Protein 7OVX (pdb70)

Foldseek 3Di:
DDDADDWAWDPLAAAQQWDADPRRFKIFGHPDGDDDPDHQNYQPPFRKIWTPDWDDAAKHKWKKFKFQDFFKKWWKFFSQQHRDDDDDQEVVSRHFIWGGHPSFIWGRYPPDTHTFPPPGAGMWMWMQHQPQAKIWIARVVVRHTGDMDRHPDPHIMTIMMGGGDGPIMMGIHD/DVVVVVVVVVVD

B-factor: mean 24.81, std 9.78, range [12.98, 67.01]

Solvent-accessible surface area: 9198 Å² total; per-residue (Å²): 217,82,142,29,33,117,2,59,2,25,63,64,3,2,2,28,58,2,83,33,37,188,74,55,69,17,3,95,10,5,145,179,66,91,153,52,106,146,48,106,77,14,1,67,46,2,0,0,0,2,0,65,49,20,14,86,72,22,159,35,50,0,6,0,26,8,4,79,128,31,4,0,0,0,1,0,0,70,62,65,4,116,29,84,32,109,4,74,28,16,27,121,27,0,1,21,0,3,9,4,11,80,62,65,18,31,0,8,29,42,136,136,82,54,93,18,136,18,49,113,1,78,74,0,39,0,16,1,31,28,106,92,10,4,0,11,0,61,3,41,164,92,73,72,102,13,49,35,16,170,29,134,36,176,71,105,0,22,0,0,1,0,0,1,15,68,46,2,53,1,84,2,85,51,138,98,110,116,83,104,106,14,36,130,42,2

Nearest PDB structures (foldseek):
  7ovx-assembly1_A  TM=1.006E+00  e=4.103E-35  Homo sapiens
  7y3c-assembly1_A  TM=1.002E+00  e=2.137E-31  Homo sapiens
  7y3a-assembly1_B  TM=9.967E-01  e=2.788E-31  Homo sapiens
  7y3a-assembly2_C  TM=9.985E-01  e=1.302E-30  Homo sapiens
  8a5m-assembly2_B  TM=1.002E+00  e=8.371E-30  Homo sapiens

Secondary structure (DSSP, 8-state):
--------B-GGGS-TTEEE-TTS-EEEE-SS-------TTS-SSS-EEEBS--BSSSEEEEEEEE-SSS-EEEEEEETT---SS----SGGGTEEEEEEETTEEEE--SSS-EEE-----SEEEEEEETTTTEEEEEETTTTEEEEEEE----S-EEEEEEE-STT-EEEEE-/-HHHHHHHHTT-

Organism: Homo sapiens (NCBI:txid9606)

Radius of gyration: 15.08 Å; Cα contacts (8 Å, |Δi|>4): 470; chains: 2; bounding box: 36×42×37 Å

Sequence (186 aa):
HHHMVELTLDPDTANPRLILSLDLKSVRLGQRAQDLPNHPRRFDTNTRVLASCGFSSGRHHWEVEVGSKDGWAFGVARESVRRKGLTPFTPEEGVWAMQLNNGQYWAVTSPERTQLNCGHLSRVRVALDLEVGAVSFYAVEDMRHLYTFRVNFQERVFPLFSVCSTGTYLRIWPDNIKRKLDTYLQ

Structure (mmCIF, N/CA/C/O backbone):
data_7OVX
#
_entry.id   7OVX
#
_cell.length_a   37.630
_cell.length_b   54.230
_cell.length_c   81.400
_cell.angle_alpha   90.000
_cell.angle_beta   90.000
_cell.angle_gamma   90.000
#
_symmetry.space_group_name_H-M   'P 21 21 21'
#
loop_
_entity.id
_entity.type
_entity.pdbx_description
1 polymer 'E3 ubiquitin-protein ligase TRIM7'
2 polymer 'Peptide G'
3 water water
#
loop_
_atom_site.group_PDB
_atom_site.id
_atom_site.type_symbol
_atom_site.label_atom_id
_atom_site.label_alt_id
_atom_site.label_comp_id
_atom_site.label_asym_id
_atom_site.label_entity_id
_atom_site.label_seq_id
_atom_site.pdbx_PDB_ins_code
_atom_site.Cartn_x
_atom_site.Cartn_y
_atom_site.Cartn_z
_atom_site.occupancy
_atom_site.B_iso_or_equiv
_atom_site.auth_seq_id
_atom_site.auth_comp_id
_atom_site.auth_asym_id
_atom_site.auth_atom_id
_atom_site.pdbx_PDB_model_num
ATOM 1 N N . HIS A 1 1 ? 27.635 25.649 13.278 1.00 57.39 -3 HIS A N 1
ATOM 2 C CA . HIS A 1 1 ? 26.826 26.877 13.015 1.00 52.40 -3 HIS A CA 1
ATOM 3 C C . HIS A 1 1 ? 27.151 27.925 14.089 1.00 47.35 -3 HIS A C 1
ATOM 4 O O . HIS A 1 1 ? 26.672 27.785 15.235 1.00 47.67 -3 HIS A O 1
ATOM 11 N N . HIS A 1 2 ? 27.957 28.926 13.730 1.00 44.71 -2 HIS A N 1
ATOM 12 C CA . HIS A 1 2 ? 28.394 30.026 14.631 1.00 37.19 -2 HIS A CA 1
ATOM 13 C C . HIS A 1 2 ? 27.257 31.037 14.761 1.00 36.64 -2 HIS A C 1
ATOM 14 O O . HIS A 1 2 ? 26.858 31.590 13.708 1.00 38.16 -2 HIS A O 1
ATOM 21 N N . HIS A 1 3 ? 26.736 31.260 15.976 1.00 32.17 -1 HIS A N 1
ATOM 22 C CA . HIS A 1 3 ? 25.521 32.095 16.177 1.00 32.40 -1 HIS A CA 1
ATOM 23 C C . HIS A 1 3 ? 25.922 33.565 16.119 1.00 29.69 -1 HIS A C 1
ATOM 24 O O . HIS A 1 3 ? 26.588 34.065 17.033 1.00 28.18 -1 HIS A O 1
ATOM 31 N N . MET A 1 4 ? 25.503 34.228 15.058 1.00 23.78 0 MET A N 1
ATOM 32 C CA . MET A 1 4 ? 25.786 35.663 14.868 1.00 23.66 0 MET A CA 1
ATOM 33 C C . MET A 1 4 ? 24.470 36.436 14.883 1.00 24.92 0 MET A C 1
ATOM 34 O O . MET A 1 4 ? 23.441 35.860 14.528 1.00 24.93 0 MET A O 1
ATOM 39 N N . VAL A 1 5 ? 24.502 37.687 15.328 1.00 21.64 1 VAL A N 1
ATOM 40 C CA . VAL A 1 5 ? 23.284 38.538 15.381 1.00 22.73 1 VAL A CA 1
ATOM 41 C C . VAL A 1 5 ? 22.942 38.953 13.952 1.00 22.50 1 VAL A C 1
ATOM 42 O O . VAL A 1 5 ? 23.860 39.184 13.141 1.00 22.56 1 VAL A O 1
ATOM 46 N N . GLU A 1 6 ? 21.639 39.011 13.669 1.00 26.29 2 GLU A N 1
ATOM 47 C CA . GLU A 1 6 ? 21.066 39.459 12.372 1.00 26.07 2 GLU A CA 1
ATOM 48 C C . GLU A 1 6 ? 20.940 40.985 12.376 1.00 24.12 2 GLU A C 1
ATOM 49 O O . GLU A 1 6 ? 20.044 41.534 13.046 1.00 26.18 2 GLU A O 1
ATOM 54 N N . LEU A 1 7 ? 21.856 41.669 11.692 1.00 21.69 3 LEU A N 1
ATOM 55 C CA . LEU A 1 7 ? 21.914 43.144 11.674 1.00 21.80 3 LEU A CA 1
ATOM 56 C C . LEU A 1 7 ? 21.472 43.661 10.317 1.00 21.70 3 LEU A C 1
ATOM 57 O O . LEU A 1 7 ? 21.814 43.023 9.282 1.00 22.76 3 LEU A O 1
ATOM 62 N N . THR A 1 8 ? 20.807 44.809 10.352 1.00 21.74 4 THR A N 1
ATOM 63 C CA . THR A 1 8 ? 20.432 45.583 9.148 1.00 23.89 4 THR A CA 1
ATOM 64 C C . THR A 1 8 ? 20.906 47.015 9.351 1.00 20.48 4 THR A C 1
ATOM 65 O O . THR A 1 8 ? 20.758 47.526 10.473 1.00 21.74 4 THR A O 1
ATOM 69 N N . LEU A 1 9 ? 21.437 47.613 8.308 1.00 20.48 5 LEU A N 1
ATOM 70 C CA . LEU A 1 9 ? 21.790 49.053 8.331 1.00 20.54 5 LEU A CA 1
ATOM 71 C C . LEU A 1 9 ? 20.501 49.862 8.526 1.00 21.88 5 LEU A C 1
ATOM 72 O O . LEU A 1 9 ? 19.447 49.465 7.984 1.00 21.39 5 LEU A O 1
ATOM 77 N N . ASP A 1 10 ? 20.588 50.951 9.280 1.00 19.23 6 ASP A N 1
ATOM 78 C CA . ASP A 1 10 ? 19.467 51.856 9.639 1.00 21.12 6 ASP A CA 1
ATOM 79 C C . ASP A 1 10 ? 19.470 53.009 8.641 1.00 21.66 6 ASP A C 1
ATOM 80 O O . ASP A 1 10 ? 20.307 53.906 8.699 1.00 20.16 6 ASP A O 1
ATOM 85 N N . PRO A 1 11 ? 18.564 53.013 7.640 1.00 19.94 7 PRO A N 1
ATOM 86 C CA . PRO A 1 11 ? 18.574 54.055 6.618 1.00 22.44 7 PRO A CA 1
ATOM 87 C C . PRO A 1 11 ? 18.398 55.487 7.150 1.00 22.03 7 PRO A C 1
ATOM 88 O O . PRO A 1 11 ? 18.956 56.401 6.509 1.00 25.07 7 PRO A O 1
ATOM 92 N N . ASP A 1 12 ? 17.726 55.623 8.290 1.00 22.63 8 ASP A N 1
ATOM 93 C CA . ASP A 1 12 ? 17.460 56.898 9.012 1.00 24.01 8 ASP A CA 1
ATOM 94 C C . ASP A 1 12 ? 18.788 57.472 9.518 1.00 21.30 8 ASP A C 1
ATOM 95 O O . ASP A 1 12 ? 18.852 58.672 9.656 1.00 21.57 8 ASP A O 1
ATOM 100 N N . THR A 1 13 ? 19.816 56.638 9.730 1.00 19.33 9 THR A N 1
ATOM 101 C CA . THR A 1 13 ? 21.136 57.133 10.216 1.00 18.74 9 THR A CA 1
ATOM 102 C C . THR A 1 13 ? 22.077 57.476 9.053 1.00 19.30 9 THR A C 1
ATOM 103 O O . THR A 1 13 ? 23.076 58.170 9.288 1.00 17.84 9 THR A O 1
ATOM 107 N N . ALA A 1 14 ? 21.873 56.920 7.861 1.00 18.71 10 ALA A N 1
ATOM 108 C CA . ALA A 1 14 ? 22.880 56.924 6.786 1.00 18.70 10 ALA A CA 1
ATOM 109 C C . ALA A 1 14 ? 23.117 58.332 6.253 1.00 19.15 10 ALA A C 1
ATOM 110 O O . ALA A 1 14 ? 22.156 59.008 5.851 1.00 18.13 10 ALA A O 1
ATOM 112 N N . ASN A 1 15 ? 24.383 58.752 6.194 1.00 17.78 11 ASN A N 1
ATOM 113 C CA . ASN A 1 15 ? 24.800 59.907 5.365 1.00 18.61 11 ASN A CA 1
ATOM 114 C C . ASN A 1 15 ? 24.154 59.803 3.977 1.00 19.23 11 ASN A C 1
ATOM 115 O O . ASN A 1 15 ? 24.144 58.763 3.329 1.00 18.55 11 ASN A O 1
ATOM 120 N N . PRO A 1 16 ? 23.592 60.913 3.447 1.00 21.30 12 PRO A N 1
ATOM 121 C CA . PRO A 1 16 ? 22.886 60.834 2.159 1.00 23.80 12 PRO A CA 1
ATOM 122 C C . PRO A 1 16 ? 23.781 60.541 0.947 1.00 22.89 12 PRO A C 1
ATOM 123 O O . PRO A 1 16 ? 23.253 60.289 -0.133 1.00 25.34 12 PRO A O 1
ATOM 126 N N . ARG A 1 17 ? 25.109 60.605 1.096 1.00 20.17 13 ARG A N 1
ATOM 127 C CA . ARG A 1 17 ? 26.028 60.254 -0.000 1.00 21.81 13 ARG A CA 1
ATOM 128 C C . ARG A 1 17 ? 26.199 58.728 -0.071 1.00 20.62 13 ARG A C 1
ATOM 129 O O . ARG A 1 17 ? 26.714 58.263 -1.081 1.00 21.37 13 ARG A O 1
ATOM 137 N N . LEU A 1 18 ? 25.875 58.022 1.008 1.00 19.17 14 LEU A N 1
ATOM 138 C CA . LEU A 1 18 ? 26.070 56.541 1.073 1.00 18.78 14 LEU A CA 1
ATOM 139 C C . LEU A 1 18 ? 25.002 55.857 0.224 1.00 19.87 14 LEU A C 1
ATOM 140 O O . LEU A 1 18 ? 23.849 56.338 0.182 1.00 22.26 14 LEU A O 1
ATOM 145 N N . ILE A 1 19 ? 25.406 54.795 -0.465 1.00 19.29 15 ILE A N 1
ATOM 146 C CA . ILE A 1 19 ? 24.466 53.890 -1.180 1.00 21.32 15 ILE A CA 1
ATOM 147 C C . ILE A 1 19 ? 24.420 52.608 -0.370 1.00 22.03 15 ILE A C 1
ATOM 148 O O . ILE A 1 19 ? 25.484 51.919 -0.275 1.00 23.34 15 ILE A O 1
ATOM 153 N N . LEU A 1 20 ? 23.244 52.320 0.158 1.00 21.27 16 LEU A N 1
ATOM 154 C CA . LEU A 1 20 ? 22.955 51.077 0.900 1.00 21.11 16 LEU A CA 1
ATOM 155 C C . LEU A 1 20 ? 22.398 50.066 -0.089 1.00 21.82 16 LEU A C 1
ATOM 156 O O . LEU A 1 20 ? 21.588 50.485 -0.955 1.00 21.70 16 LEU A O 1
ATOM 161 N N . SER A 1 21 ? 22.845 48.824 0.011 1.00 20.38 17 SER A N 1
ATOM 162 C CA . SER A 1 21 ? 22.324 47.709 -0.817 1.00 21.06 17 SER A CA 1
ATOM 163 C C . SER A 1 21 ? 20.844 47.534 -0.487 1.00 20.14 17 SER A C 1
ATOM 164 O O . SER A 1 21 ? 20.359 48.008 0.581 1.00 18.88 17 SER A O 1
ATOM 167 N N . LEU A 1 22 ? 20.101 46.877 -1.381 1.00 19.89 18 LEU A N 1
ATOM 168 C CA . LEU A 1 22 ? 18.625 46.783 -1.236 1.00 22.59 18 LEU A CA 1
ATOM 169 C C . LEU A 1 22 ? 18.250 45.859 -0.076 1.00 21.23 18 LEU A C 1
ATOM 170 O O . LEU A 1 22 ? 17.163 46.042 0.492 1.00 24.99 18 LEU A O 1
ATOM 175 N N . ASP A 1 23 ? 19.170 44.980 0.339 1.00 20.75 19 ASP A N 1
ATOM 176 C CA . ASP A 1 23 ? 19.015 44.109 1.530 1.00 21.46 19 ASP A CA 1
ATOM 177 C C . ASP A 1 23 ? 19.454 44.826 2.808 1.00 20.33 19 ASP A C 1
ATOM 178 O O . ASP A 1 23 ? 19.378 44.177 3.883 1.00 19.35 19 ASP A O 1
ATOM 183 N N . LEU A 1 24 ? 19.929 46.077 2.701 1.00 19.31 20 LEU A N 1
ATOM 184 C CA . LEU A 1 24 ? 20.417 46.887 3.858 1.00 18.78 20 LEU A CA 1
ATOM 185 C C . LEU A 1 24 ? 21.538 46.154 4.609 1.00 18.53 20 LEU A C 1
ATOM 186 O O . LEU A 1 24 ? 21.614 46.301 5.848 1.00 20.55 20 LEU A O 1
ATOM 191 N N . LYS A 1 25 ? 22.396 45.413 3.903 1.00 17.80 21 LYS A N 1
ATOM 192 C CA . LYS A 1 25 ? 23.541 44.714 4.540 1.00 19.67 21 LYS A CA 1
ATOM 193 C C . LYS A 1 25 ? 24.872 45.316 4.087 1.00 19.07 21 LYS A C 1
ATOM 194 O O . LYS A 1 25 ? 25.884 45.084 4.771 1.00 20.20 21 LYS A O 1
ATOM 200 N N . SER A 1 26 ? 24.877 46.074 3.002 1.00 19.15 22 SER A N 1
ATOM 201 C CA . SER A 1 26 ? 26.121 46.592 2.396 1.00 18.84 22 SER A CA 1
ATOM 202 C C . SER A 1 26 ? 26.068 48.112 2.238 1.00 18.28 22 SER A C 1
ATOM 203 O O . SER A 1 26 ? 24.968 48.675 2.045 1.00 18.20 22 SER A O 1
ATOM 206 N N . VAL A 1 27 ? 27.233 48.743 2.284 1.00 17.60 23 VAL A N 1
ATOM 207 C CA . VAL A 1 27 ? 27.338 50.220 2.155 1.00 17.83 23 VAL A CA 1
ATOM 208 C C . VAL A 1 27 ? 28.561 50.583 1.323 1.00 17.42 23 VAL A C 1
ATOM 209 O O . VAL A 1 27 ? 29.640 49.938 1.465 1.00 16.12 23 VAL A O 1
ATOM 213 N N . ARG A 1 28 ? 28.377 51.556 0.439 1.00 17.71 24 ARG A N 1
ATOM 214 C CA . ARG A 1 28 ? 29.478 52.169 -0.353 1.00 16.95 24 ARG A CA 1
ATOM 215 C C . ARG A 1 28 ? 29.188 53.653 -0.459 1.00 18.86 24 ARG A C 1
ATOM 216 O O . ARG A 1 28 ? 28.100 54.086 -0.047 1.00 19.07 24 ARG A O 1
ATOM 224 N N . LEU A 1 29 ? 30.172 54.415 -0.900 1.00 18.98 25 LEU A N 1
ATOM 225 C CA . LEU A 1 29 ? 29.994 55.866 -1.100 1.00 19.91 25 LEU A CA 1
ATOM 226 C C . LEU A 1 29 ? 29.605 56.096 -2.558 1.00 19.44 25 LEU A C 1
ATOM 227 O O . LEU A 1 29 ? 30.305 55.643 -3.464 1.00 22.23 25 LEU A O 1
ATOM 232 N N . GLY A 1 30 ? 28.513 56.812 -2.769 1.00 22.47 26 GLY A N 1
ATOM 233 C CA . GLY A 1 30 ? 28.065 57.262 -4.098 1.00 23.41 26 GLY A CA 1
ATOM 234 C C . GLY A 1 30 ? 28.845 58.456 -4.612 1.00 27.76 26 GLY A C 1
ATOM 235 O O . GLY A 1 30 ? 29.626 59.052 -3.859 1.00 28.41 26 GLY A O 1
ATOM 236 N N . GLN A 1 31 ? 28.574 58.839 -5.862 1.00 27.23 27 GLN A N 1
ATOM 237 C CA . GLN A 1 31 ? 29.196 60.000 -6.546 1.00 31.75 27 GLN A CA 1
ATOM 238 C C . GLN A 1 31 ? 28.502 61.293 -6.096 1.00 30.59 27 GLN A C 1
ATOM 239 O O . GLN A 1 31 ? 29.127 62.372 -6.262 1.00 36.07 27 GLN A O 1
ATOM 245 N N . ARG A 1 32 ? 27.270 61.209 -5.576 1.00 26.35 28 ARG A N 1
ATOM 246 C CA . ARG A 1 32 ? 26.419 62.375 -5.237 1.00 28.28 28 ARG A CA 1
ATOM 247 C C . ARG A 1 32 ? 25.437 62.036 -4.117 1.00 28.12 28 ARG A C 1
ATOM 248 O O . ARG A 1 32 ? 25.141 60.850 -3.898 1.00 29.19 28 ARG A O 1
ATOM 256 N N . ALA A 1 33 ? 24.935 63.063 -3.437 1.00 27.97 29 ALA A N 1
ATOM 257 C CA .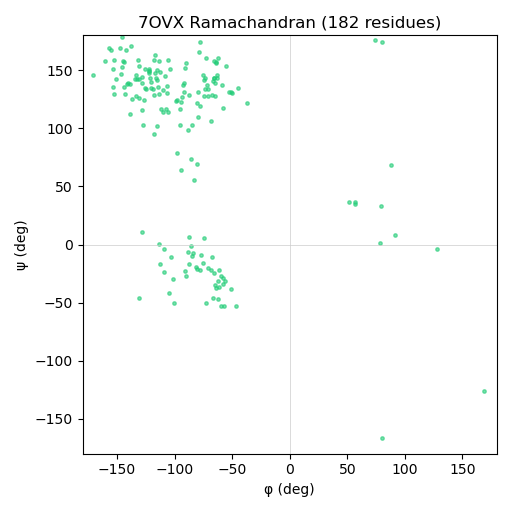 ALA A 1 33 ? 23.986 62.950 -2.314 1.00 28.67 29 ALA A CA 1
ATOM 258 C C . ALA A 1 33 ? 22.585 62.618 -2.833 1.00 32.50 29 ALA A C 1
ATOM 259 O O . ALA A 1 33 ? 22.213 63.078 -3.931 1.00 35.49 29 ALA A O 1
ATOM 261 N N . GLN A 1 34 ? 21.852 61.831 -2.054 1.00 31.58 30 GLN A N 1
ATOM 262 C CA . GLN A 1 34 ? 20.408 61.544 -2.231 1.00 36.93 30 GLN A CA 1
ATOM 263 C C . GLN A 1 34 ? 19.631 62.591 -1.436 1.00 35.25 30 GLN A C 1
ATOM 264 O O . GLN A 1 34 ? 20.222 63.175 -0.490 1.00 31.18 30 GLN A O 1
ATOM 270 N N . ASP A 1 35 ? 18.377 62.829 -1.821 1.00 37.76 31 ASP A N 1
ATOM 271 C CA . ASP A 1 35 ? 17.400 63.628 -1.041 1.00 39.31 31 ASP A CA 1
ATOM 272 C C . ASP A 1 35 ? 16.680 62.679 -0.076 1.00 39.31 31 ASP A C 1
ATOM 273 O O . ASP A 1 35 ? 15.770 61.942 -0.496 1.00 42.41 31 ASP A O 1
ATOM 278 N N . LEU A 1 36 ? 17.128 62.653 1.178 1.00 36.94 32 LEU A N 1
ATOM 279 C CA . LEU A 1 36 ? 16.586 61.783 2.244 1.00 36.49 32 LEU A CA 1
ATOM 280 C C . LEU A 1 36 ? 15.908 62.671 3.277 1.00 33.81 32 LEU A C 1
ATOM 281 O O . LEU A 1 36 ? 16.338 63.803 3.476 1.00 40.41 32 LEU A O 1
ATOM 286 N N . PRO A 1 37 ? 14.848 62.194 3.957 1.00 40.33 33 PRO A N 1
ATOM 287 C CA . PRO A 1 37 ? 14.205 62.979 5.012 1.00 41.29 33 PRO A CA 1
ATOM 288 C C . PRO A 1 37 ? 15.210 63.339 6.119 1.00 45.83 33 PRO A C 1
ATOM 289 O O . PRO A 1 37 ? 15.755 62.424 6.727 1.00 39.31 33 PRO A O 1
ATOM 293 N N . ASN A 1 38 ? 15.460 64.645 6.317 1.00 40.99 34 ASN A N 1
ATOM 294 C CA . ASN A 1 38 ? 16.100 65.182 7.549 1.00 39.14 34 ASN A CA 1
ATOM 295 C C . ASN A 1 38 ? 15.578 64.377 8.748 1.00 36.26 34 ASN A C 1
ATOM 296 O O . ASN A 1 38 ? 14.365 64.265 8.902 1.00 40.15 34 ASN A O 1
ATOM 301 N N . HIS A 1 39 ? 16.469 63.734 9.510 1.00 30.28 35 HIS A N 1
ATOM 302 C CA . HIS A 1 39 ? 16.151 62.884 10.691 1.00 28.87 35 HIS A CA 1
ATOM 303 C C . HIS A 1 39 ? 17.191 63.194 11.764 1.00 25.97 35 HIS A C 1
ATOM 304 O O . HIS A 1 39 ? 18.358 63.315 11.416 1.00 24.41 35 HIS A O 1
ATOM 311 N N . PRO A 1 40 ? 16.836 63.329 13.064 1.00 28.13 36 PRO A N 1
ATOM 312 C CA . PRO A 1 40 ? 17.831 63.677 14.085 1.00 28.01 36 PRO A CA 1
ATOM 313 C C . PRO A 1 40 ? 18.991 62.667 14.147 1.00 24.60 36 PRO A C 1
ATOM 314 O O . PRO A 1 40 ? 20.069 63.049 14.590 1.00 25.59 36 PRO A O 1
ATOM 318 N N . ARG A 1 41 ? 18.731 61.405 13.791 1.00 23.83 37 ARG A N 1
ATOM 319 C CA . ARG A 1 41 ? 19.700 60.283 13.948 1.00 21.40 37 ARG A CA 1
ATOM 320 C C . ARG A 1 41 ? 20.632 60.242 12.736 1.00 21.27 37 ARG A C 1
ATOM 321 O O . ARG A 1 41 ? 21.635 59.504 12.799 1.00 19.08 37 ARG A O 1
ATOM 326 N N . ARG A 1 42 ? 20.351 61.004 11.674 1.00 19.44 38 ARG A N 1
ATOM 327 C CA . ARG A 1 42 ? 21.143 60.972 10.422 1.00 19.54 38 ARG A CA 1
ATOM 328 C C . ARG A 1 42 ? 22.489 61.678 10.575 1.00 18.15 38 ARG A C 1
ATOM 329 O O . ARG A 1 42 ? 22.528 62.830 11.018 1.00 19.67 38 ARG A O 1
ATOM 337 N N . PHE A 1 43 ? 23.579 60.995 10.209 1.00 18.16 39 PHE A N 1
ATOM 338 C CA . PHE A 1 43 ? 24.924 61.610 10.072 1.00 18.62 39 PHE A CA 1
ATOM 339 C C . PHE A 1 43 ? 24.873 62.542 8.875 1.00 18.36 39 PHE A C 1
ATOM 340 O O . PHE A 1 43 ? 24.818 62.057 7.721 1.00 17.95 39 PHE A O 1
ATOM 348 N N . ASP A 1 44 ? 24.855 63.855 9.104 1.00 20.27 40 ASP A N 1
ATOM 349 C CA . ASP A 1 44 ? 24.610 64.785 7.976 1.00 21.25 40 ASP A CA 1
ATOM 350 C C . ASP A 1 44 ? 25.912 65.159 7.248 1.00 22.37 40 ASP A C 1
ATOM 351 O O . ASP A 1 44 ? 25.805 65.662 6.126 1.00 21.94 40 ASP A O 1
ATOM 356 N N . THR A 1 45 ? 27.108 64.942 7.819 1.00 19.21 41 THR A N 1
ATOM 357 C CA . THR A 1 45 ? 28.359 65.267 7.082 1.00 20.11 41 THR A CA 1
ATOM 358 C C . THR A 1 45 ? 29.353 64.106 7.126 1.00 17.08 41 THR A C 1
ATOM 359 O O . THR A 1 45 ? 29.866 63.796 6.058 1.00 19.09 41 THR A O 1
ATOM 363 N N . ASN A 1 46 ? 29.603 63.483 8.270 1.00 16.39 42 ASN A N 1
ATOM 364 C CA . ASN A 1 46 ? 30.464 62.266 8.293 1.00 17.00 42 ASN A CA 1
ATOM 365 C C . ASN A 1 46 ? 29.774 61.117 7.536 1.00 15.67 42 ASN A C 1
ATOM 366 O O . ASN A 1 46 ? 28.598 60.961 7.672 1.00 18.63 42 ASN A O 1
ATOM 371 N N . THR A 1 47 ? 30.567 60.308 6.827 1.00 16.31 43 THR A N 1
ATOM 372 C CA . THR A 1 47 ? 30.104 59.248 5.881 1.00 16.35 43 THR A CA 1
ATOM 373 C C . THR A 1 47 ? 29.755 57.964 6.644 1.00 15.97 43 THR A C 1
ATOM 374 O O . THR A 1 47 ? 30.324 56.931 6.312 1.00 16.83 43 THR A O 1
ATOM 378 N N . ARG A 1 48 ? 28.859 58.048 7.620 1.00 16.84 44 ARG A N 1
ATOM 379 C CA . ARG A 1 48 ? 28.609 56.942 8.571 1.00 17.63 44 ARG A CA 1
ATOM 380 C C . ARG A 1 48 ? 27.167 56.442 8.457 1.00 18.50 44 ARG A C 1
ATOM 381 O O . ARG A 1 48 ? 26.239 57.186 8.034 1.00 16.68 44 ARG A O 1
ATOM 389 N N . VAL A 1 49 ? 26.998 55.212 8.926 1.00 19.52 45 VAL A N 1
ATOM 390 C CA . VAL A 1 49 ? 25.682 54.541 9.079 1.00 17.21 45 VAL A CA 1
ATOM 391 C C . VAL A 1 49 ? 25.823 53.563 10.239 1.00 17.81 45 VAL A C 1
ATOM 392 O O . VAL A 1 49 ? 26.916 52.933 10.352 1.00 16.80 45 VAL A O 1
ATOM 396 N N . LEU A 1 50 ? 24.766 53.431 11.038 1.00 15.74 46 LEU A N 1
ATOM 397 C CA . LEU A 1 50 ? 24.704 52.446 12.149 1.00 17.18 46 LEU A CA 1
ATOM 398 C C . LEU A 1 50 ? 23.779 51.295 11.721 1.00 17.16 46 LEU A C 1
ATOM 399 O O . LEU A 1 50 ? 22.904 51.498 10.890 1.00 17.77 46 LEU A O 1
ATOM 404 N N . ALA A 1 51 ? 23.920 50.147 12.363 1.00 17.47 47 ALA A N 1
ATOM 405 C CA . ALA A 1 51 ? 22.865 49.115 12.353 1.00 18.74 47 ALA A CA 1
ATOM 406 C C . ALA A 1 51 ? 21.622 49.649 13.081 1.00 21.05 47 ALA A C 1
ATOM 407 O O . ALA A 1 51 ? 21.710 50.579 13.896 1.00 19.32 47 ALA A O 1
ATOM 409 N N . SER A 1 52 ? 20.448 49.078 12.797 1.00 21.40 48 SER A N 1
ATOM 410 C CA . SER A 1 52 ? 19.198 49.509 13.462 1.00 23.60 48 SER A CA 1
ATOM 411 C C . SER A 1 52 ? 19.132 48.977 14.894 1.00 25.13 48 SER A C 1
ATOM 412 O O . SER A 1 52 ? 18.313 49.503 15.687 1.00 26.78 48 SER A O 1
ATOM 415 N N . CYS A 1 53 ? 19.966 47.983 15.228 1.00 23.94 49 CYS A N 1
ATOM 416 C CA . CYS A 1 53 ? 19.991 47.292 16.533 1.00 26.39 49 CYS A CA 1
ATOM 417 C C . CYS A 1 53 ? 21.229 47.742 17.309 1.00 24.31 49 CYS A C 1
ATOM 418 O O . CYS A 1 53 ? 22.336 47.690 16.729 1.00 24.91 49 CYS A O 1
ATOM 421 N N . GLY A 1 54 ? 21.027 48.133 18.563 1.00 22.41 50 GLY A N 1
ATOM 422 C CA . GLY A 1 54 ? 22.097 48.400 19.528 1.00 23.07 50 GLY A CA 1
ATOM 423 C C . GLY A 1 54 ? 22.039 47.455 20.713 1.00 22.80 50 GLY A C 1
ATOM 424 O O . GLY A 1 54 ? 20.994 46.789 20.912 1.00 26.55 50 GLY A O 1
ATOM 425 N N . PHE A 1 55 ? 23.126 47.376 21.462 1.00 20.57 51 PHE A N 1
ATOM 426 C CA . PHE A 1 55 ? 23.335 46.377 22.544 1.00 23.09 51 PHE A CA 1
ATOM 427 C C . PHE A 1 55 ? 23.669 47.067 23.861 1.00 23.83 51 PHE A C 1
ATOM 428 O O . PHE A 1 55 ? 24.552 47.967 23.872 1.00 24.61 51 PHE A O 1
ATOM 436 N N . SER A 1 56 ? 22.998 46.610 24.926 1.00 25.42 52 SER A N 1
ATOM 437 C CA . SER A 1 56 ? 23.138 47.126 26.317 1.00 28.65 52 SER A CA 1
ATOM 438 C C . SER A 1 56 ? 23.853 46.110 27.211 1.00 26.88 52 SER A C 1
ATOM 439 O O . SER A 1 56 ? 24.423 46.518 28.235 1.00 28.24 52 SER A O 1
ATOM 442 N N . SER A 1 57 ? 23.826 44.823 26.860 1.00 23.99 53 SER A N 1
ATOM 443 C CA . SER A 1 57 ? 24.396 43.741 27.675 1.00 23.55 53 SER A CA 1
ATOM 444 C C . SER A 1 57 ? 24.750 42.559 26.767 1.00 20.85 53 SER A C 1
ATOM 445 O O . SER A 1 57 ? 24.326 42.558 25.592 1.00 23.55 53 SER A O 1
ATOM 448 N N . GLY A 1 58 ? 25.507 41.630 27.316 1.00 21.30 54 GLY A N 1
ATOM 449 C CA . GLY A 1 58 ? 25.802 40.306 26.746 1.00 22.44 54 GLY A CA 1
ATOM 450 C C . GLY A 1 58 ? 26.895 40.339 25.686 1.00 21.04 54 GLY A C 1
ATOM 451 O O . GLY A 1 58 ? 27.566 41.392 25.496 1.00 21.68 54 GLY A O 1
ATOM 452 N N . ARG A 1 59 ? 27.000 39.241 24.954 1.00 20.23 55 ARG A N 1
ATOM 453 C CA . ARG A 1 59 ? 28.080 38.992 23.963 1.00 21.43 55 ARG A CA 1
ATOM 454 C C . ARG A 1 59 ? 27.424 38.827 22.598 1.00 19.68 55 ARG A C 1
ATOM 455 O O . ARG A 1 59 ? 26.377 38.167 22.517 1.00 21.03 55 ARG A O 1
ATOM 463 N N . HIS A 1 60 ? 27.962 39.479 21.562 1.00 18.49 56 HIS A N 1
ATOM 464 C CA . HIS A 1 60 ? 27.336 39.571 20.215 1.00 18.76 56 HIS A CA 1
ATOM 465 C C . HIS A 1 60 ? 28.446 39.498 19.178 1.00 19.81 56 HIS A C 1
ATOM 466 O O . HIS A 1 60 ? 29.420 40.230 19.316 1.00 20.57 56 HIS A O 1
ATOM 473 N N . HIS A 1 61 ? 28.279 38.623 18.202 1.00 16.47 57 HIS A N 1
ATOM 474 C CA . HIS A 1 61 ? 29.224 38.484 17.073 1.00 17.24 57 HIS A CA 1
ATOM 475 C C . HIS A 1 61 ? 28.537 38.860 15.782 1.00 16.94 57 HIS A C 1
ATOM 476 O O . HIS A 1 61 ? 27.361 38.488 15.565 1.00 16.19 57 HIS A O 1
ATOM 483 N N . TRP A 1 62 ? 29.273 39.532 14.908 1.00 14.66 58 TRP A N 1
ATOM 484 C CA . TRP A 1 62 ? 28.846 39.663 13.503 1.00 14.69 58 TRP A CA 1
ATOM 485 C C . TRP A 1 62 ? 30.091 39.710 12.645 1.00 14.74 58 TRP A C 1
ATOM 486 O O . TRP A 1 62 ? 31.204 39.743 13.195 1.00 15.74 58 TRP A O 1
ATOM 497 N N . GLU A 1 63 ? 29.912 39.606 11.345 1.00 13.97 59 GLU A N 1
ATOM 498 C CA . GLU A 1 63 ? 31.053 39.606 10.416 1.00 15.95 59 GLU A CA 1
ATOM 499 C C . GLU A 1 63 ? 30.888 40.746 9.427 1.00 15.22 59 GLU A C 1
ATOM 500 O O . GLU A 1 63 ? 29.746 41.152 9.134 1.00 16.38 59 GLU A O 1
ATOM 506 N N . VAL A 1 64 ? 32.021 41.277 8.979 1.00 14.50 60 VAL A N 1
ATOM 507 C CA . VAL A 1 64 ? 32.045 42.370 7.989 1.00 14.45 60 VAL A CA 1
ATOM 508 C C . VAL A 1 64 ? 32.974 41.973 6.857 1.00 15.22 60 VAL A C 1
ATOM 509 O O . VAL A 1 64 ? 34.155 41.797 7.135 1.00 14.45 60 VAL A O 1
ATOM 513 N N . GLU A 1 65 ? 32.431 41.820 5.665 1.00 16.12 61 GLU A N 1
ATOM 514 C CA . GLU A 1 65 ? 33.200 41.607 4.425 1.00 17.37 61 GLU A CA 1
ATOM 515 C C . GLU A 1 65 ? 33.713 42.973 3.994 1.00 1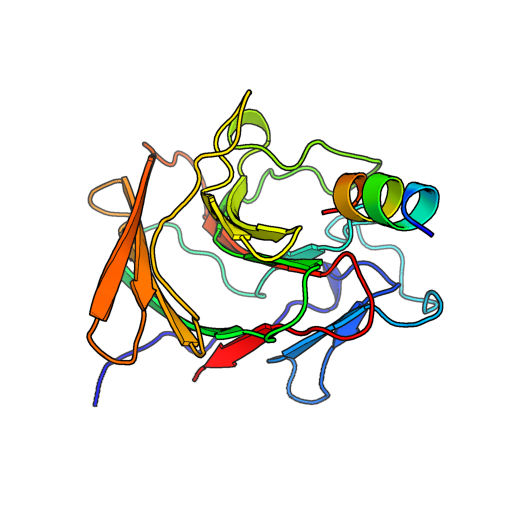7.02 61 GLU A C 1
ATOM 516 O O . GLU A 1 65 ? 32.919 43.940 4.014 1.00 16.28 61 GLU A O 1
ATOM 522 N N . VAL A 1 66 ? 34.992 43.065 3.677 1.00 18.04 62 VAL A N 1
ATOM 523 C CA . VAL A 1 66 ? 35.639 44.383 3.476 1.00 18.03 62 VAL A CA 1
ATOM 524 C C . VAL A 1 66 ? 36.206 44.479 2.073 1.00 18.66 62 VAL A C 1
ATOM 525 O O . VAL A 1 66 ? 36.774 43.506 1.597 1.00 20.28 62 VAL A O 1
ATOM 529 N N . GLY A 1 67 ? 36.065 45.647 1.457 1.00 19.33 63 GLY A N 1
ATOM 530 C CA . GLY A 1 67 ? 36.736 45.934 0.183 1.00 21.09 63 GLY A CA 1
ATOM 531 C C . GLY A 1 67 ? 38.251 45.938 0.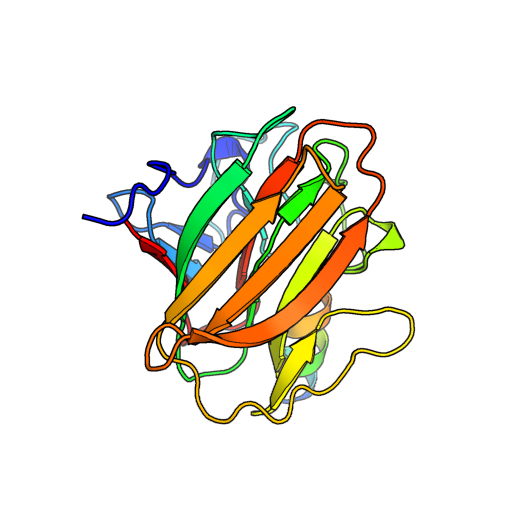296 1.00 20.46 63 GLY A C 1
ATOM 532 O O . GLY A 1 67 ? 38.811 46.191 1.400 1.00 19.85 63 GLY A O 1
ATOM 533 N N . SER A 1 68 ? 38.932 45.692 -0.823 1.00 20.42 64 SER A N 1
ATOM 534 C CA . SER A 1 68 ? 40.417 45.721 -0.865 1.00 21.86 64 SER A CA 1
ATOM 535 C C . SER A 1 68 ? 40.949 47.155 -0.914 1.00 21.64 64 SER A C 1
ATOM 536 O O . SER A 1 68 ? 42.153 47.347 -0.582 1.00 22.56 64 SER A O 1
ATOM 539 N N . LYS A 1 69 ? 40.129 48.103 -1.357 1.00 20.73 65 LYS A N 1
ATOM 540 C CA . LYS A 1 69 ? 40.531 49.528 -1.562 1.00 23.23 65 LYS A CA 1
ATOM 541 C C . LYS A 1 69 ? 40.286 50.388 -0.316 1.00 19.99 65 LYS A C 1
ATOM 542 O O . LYS A 1 69 ? 39.375 50.113 0.482 1.00 17.68 65 LYS A O 1
ATOM 548 N N . ASP A 1 70 ? 41.096 51.438 -0.174 1.00 21.05 66 ASP A N 1
ATOM 549 C CA . ASP A 1 70 ? 41.040 52.387 0.963 1.00 21.17 66 ASP A CA 1
ATOM 550 C C . ASP A 1 70 ? 39.630 52.986 1.102 1.00 20.94 66 ASP A C 1
ATOM 551 O O . ASP A 1 70 ? 38.939 53.217 0.083 1.00 20.29 66 ASP A O 1
ATOM 556 N N . GLY A 1 71 ? 39.275 53.392 2.316 1.00 19.11 67 GLY A N 1
ATOM 557 C CA . GLY A 1 71 ? 38.172 54.327 2.553 1.00 17.56 67 GLY A CA 1
ATOM 558 C C . GLY A 1 71 ? 37.163 53.845 3.565 1.00 17.92 67 GLY A C 1
ATOM 559 O O . GLY A 1 71 ? 36.248 54.589 3.866 1.00 17.59 67 GLY A O 1
ATOM 560 N N . TRP A 1 72 ? 37.295 52.633 4.078 1.00 16.81 68 TRP A N 1
ATOM 561 C CA . TRP A 1 72 ? 36.307 52.084 5.029 1.00 16.03 68 TRP A CA 1
ATOM 562 C C . TRP A 1 72 ? 36.851 52.110 6.455 1.00 15.43 68 TRP A C 1
ATOM 563 O O . TRP A 1 72 ? 38.063 52.060 6.680 1.00 14.54 68 TRP A O 1
ATOM 574 N N . ALA A 1 73 ? 35.931 52.220 7.387 1.00 15.42 69 ALA A N 1
ATOM 575 C CA . ALA A 1 73 ? 36.211 51.951 8.807 1.00 14.32 69 ALA A CA 1
ATOM 576 C C . ALA A 1 73 ? 34.944 51.346 9.391 1.00 14.46 69 ALA A C 1
ATOM 577 O O . ALA A 1 73 ? 33.838 51.684 8.929 1.00 15.33 69 ALA A O 1
ATOM 579 N N . PHE A 1 74 ? 35.089 50.534 10.424 1.00 14.79 70 PHE A N 1
ATOM 580 C CA . PHE A 1 74 ? 33.885 49.928 11.042 1.00 14.40 70 PHE A CA 1
ATOM 581 C C . PHE A 1 74 ? 34.242 49.469 12.447 1.00 13.70 70 PHE A C 1
ATOM 582 O O . PHE A 1 74 ? 35.397 49.229 12.778 1.00 15.04 70 PHE A O 1
ATOM 590 N N . GLY A 1 75 ? 33.212 49.336 13.247 1.00 14.53 71 GLY A N 1
ATOM 591 C CA . GLY A 1 75 ? 33.335 48.841 14.621 1.00 14.69 71 GLY A CA 1
ATOM 592 C C . GLY A 1 75 ? 32.055 49.069 15.355 1.00 14.58 71 GLY A C 1
ATOM 593 O O . GLY A 1 75 ? 30.996 48.613 14.871 1.00 14.03 71 GLY A O 1
ATOM 594 N N . VAL A 1 76 ? 32.145 49.731 16.490 1.00 14.86 72 VAL A N 1
ATOM 595 C CA . VAL A 1 76 ? 30.942 50.106 17.256 1.00 15.13 72 VAL A CA 1
ATOM 596 C C . VAL A 1 76 ? 31.020 51.575 17.655 1.00 15.31 72 VAL A C 1
ATOM 597 O O . VAL A 1 76 ? 32.133 52.184 17.691 1.00 14.70 72 VAL A O 1
ATOM 601 N N . ALA A 1 77 ? 29.857 52.136 17.938 1.00 16.11 73 ALA A N 1
ATOM 602 C CA . ALA A 1 77 ? 29.710 53.526 18.396 1.00 15.43 73 ALA A CA 1
ATOM 603 C C . ALA A 1 77 ? 28.767 53.522 19.600 1.00 17.90 73 ALA A C 1
ATOM 604 O O . ALA A 1 77 ? 27.792 52.748 19.603 1.00 18.55 73 ALA A O 1
ATOM 606 N N . ARG A 1 78 ? 29.050 54.369 20.581 1.00 16.60 74 ARG A N 1
ATOM 607 C CA . ARG A 1 78 ? 28.056 54.672 21.641 1.00 17.16 74 ARG A CA 1
ATOM 608 C C . ARG A 1 78 ? 26.858 55.406 21.041 1.00 17.15 74 ARG A C 1
ATOM 609 O O . ARG A 1 78 ? 26.998 56.210 20.129 1.00 17.32 74 ARG A O 1
ATOM 617 N N . GLU A 1 79 ? 25.661 55.116 21.552 1.00 18.52 75 GLU A N 1
ATOM 618 C CA . GLU A 1 79 ? 24.417 55.712 21.016 1.00 19.93 75 GLU A CA 1
ATOM 619 C C . GLU A 1 79 ? 24.539 57.252 20.919 1.00 18.81 75 GLU A C 1
ATOM 620 O O . GLU A 1 79 ? 24.061 57.838 19.918 1.00 18.73 75 GLU A O 1
ATOM 626 N N . SER A 1 80 ? 25.189 57.888 21.903 1.00 17.56 76 SER A N 1
ATOM 627 C CA . SER A 1 80 ? 25.345 59.371 21.966 1.00 17.83 76 SER A CA 1
ATOM 628 C C . SER A 1 80 ? 26.377 59.900 20.961 1.00 18.24 76 SER A C 1
ATOM 629 O O . SER A 1 80 ? 26.612 61.128 20.956 1.00 16.68 76 SER A O 1
ATOM 632 N N . VAL A 1 81 ? 26.931 59.053 20.082 1.00 16.43 77 VAL A N 1
ATOM 633 C CA . VAL A 1 81 ? 27.816 59.519 18.989 1.00 17.49 77 VAL A CA 1
ATOM 634 C C . VAL A 1 81 ? 27.116 60.673 18.258 1.00 17.69 77 VAL A C 1
ATOM 635 O O . VAL A 1 81 ? 25.897 60.546 17.946 1.00 17.26 77 VAL A O 1
A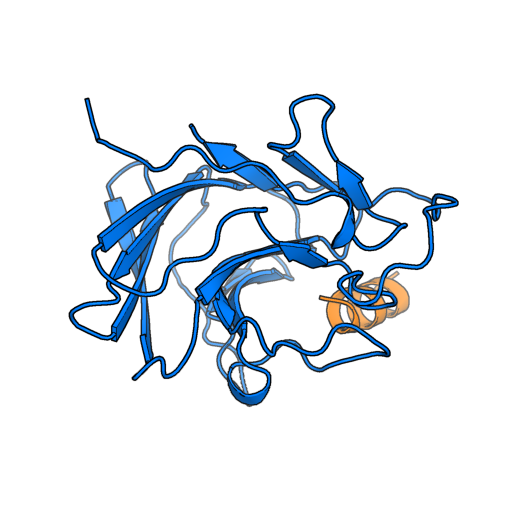TOM 639 N N . ARG A 1 82 ? 27.831 61.767 18.065 1.00 16.86 78 ARG A N 1
ATOM 640 C CA . ARG A 1 82 ? 27.218 62.993 17.488 1.00 17.33 78 ARG A CA 1
ATOM 641 C C . ARG A 1 82 ? 26.922 62.782 16.015 1.00 17.98 78 ARG A C 1
ATOM 642 O O . ARG A 1 82 ? 27.763 62.295 15.287 1.00 19.48 78 ARG A O 1
ATOM 650 N N . ARG A 1 83 ? 25.751 63.239 15.595 1.00 18.73 79 ARG A N 1
ATOM 651 C CA . ARG A 1 83 ? 25.253 62.988 14.217 1.00 19.10 79 ARG A CA 1
ATOM 652 C C . ARG A 1 83 ? 25.450 64.215 13.330 1.00 18.87 79 ARG A C 1
ATOM 653 O O . ARG A 1 83 ? 25.574 64.045 12.089 1.00 19.07 79 ARG A O 1
ATOM 661 N N . LYS A 1 84 ? 25.427 65.426 13.902 1.00 21.09 80 LYS A N 1
ATOM 662 C CA . LYS A 1 84 ? 25.295 66.675 13.104 1.00 20.88 80 LYS A CA 1
ATOM 663 C C . LYS A 1 84 ? 26.620 67.431 13.042 1.00 21.28 80 LYS A C 1
ATOM 664 O O . LYS A 1 84 ? 27.319 67.571 14.060 1.00 22.28 80 LYS A O 1
ATOM 670 N N . GLY A 1 85 ? 26.948 67.917 11.864 1.00 20.69 81 GLY A N 1
ATOM 671 C CA . GLY A 1 85 ? 28.192 68.657 11.621 1.00 21.91 81 GLY A CA 1
ATOM 672 C C . GLY A 1 85 ? 29.365 67.710 11.457 1.00 22.62 81 GLY A C 1
ATOM 673 O O . GLY A 1 85 ? 29.208 66.473 11.673 1.00 20.71 81 GLY A O 1
ATOM 674 N N . LEU A 1 86 ? 30.524 68.262 11.118 1.00 22.32 82 LEU A N 1
ATOM 675 C CA . LEU A 1 86 ? 31.769 67.450 11.033 1.00 21.92 82 LEU A CA 1
ATOM 676 C C . LEU A 1 86 ? 32.178 67.060 12.449 1.00 22.81 82 LEU A C 1
ATOM 677 O O . LEU A 1 86 ? 32.299 67.961 13.325 1.00 23.66 82 LEU A O 1
ATOM 682 N N . THR A 1 87 ? 32.408 65.774 12.686 1.00 20.72 83 THR A N 1
ATOM 683 C CA . THR A 1 87 ? 32.859 65.276 14.010 1.00 20.13 83 THR A CA 1
ATOM 684 C C . THR A 1 87 ? 34.167 64.541 13.782 1.00 20.08 83 THR A C 1
ATOM 685 O O . THR A 1 87 ? 34.384 63.923 12.722 1.00 19.74 83 THR A O 1
ATOM 689 N N . PRO A 1 88 ? 35.054 64.518 14.797 1.00 18.97 84 PRO A N 1
ATOM 690 C CA . PRO A 1 88 ? 36.211 63.628 14.778 1.00 18.72 84 PRO A CA 1
ATOM 691 C C . PRO A 1 88 ? 35.822 62.143 14.777 1.00 19.06 84 PRO A C 1
ATOM 692 O O . PRO A 1 88 ? 34.774 61.787 15.336 1.00 19.64 84 PRO A O 1
ATOM 696 N N . PHE A 1 89 ? 36.609 61.323 14.096 1.00 19.04 85 PHE A N 1
ATOM 697 C CA . PHE A 1 89 ? 36.447 59.845 14.089 1.00 18.84 85 PHE A CA 1
ATOM 698 C C . PHE A 1 89 ? 37.442 59.278 15.099 1.00 17.98 85 PHE A C 1
ATOM 699 O O . PHE A 1 89 ? 38.524 58.770 14.712 1.00 20.60 85 PHE A O 1
ATOM 707 N N . THR A 1 90 ? 37.082 59.357 16.381 1.00 17.75 86 THR A N 1
ATOM 708 C CA . THR A 1 90 ? 37.999 59.008 17.510 1.00 17.44 86 THR A CA 1
ATOM 709 C C . THR A 1 90 ? 37.258 58.365 18.658 1.00 17.39 86 THR A C 1
ATOM 710 O O . THR A 1 90 ? 36.055 58.576 18.829 1.00 16.42 86 THR A O 1
ATOM 713 N N . PRO A 1 91 ? 37.988 57.609 19.506 1.00 17.09 87 PRO A N 1
ATOM 714 C CA . PRO A 1 91 ? 37.411 57.045 20.725 1.00 17.10 87 PRO A CA 1
ATOM 715 C C . PRO A 1 91 ? 36.789 58.092 21.657 1.00 16.75 87 PRO A C 1
ATOM 716 O O . PRO A 1 91 ? 35.814 57.780 22.302 1.00 15.74 87 PRO A O 1
ATOM 720 N N . GLU A 1 92 ? 37.325 59.319 21.687 1.00 17.29 88 GLU A N 1
ATOM 721 C CA . GLU A 1 92 ? 36.749 60.406 22.531 1.00 18.20 88 GLU A CA 1
ATOM 722 C C . GLU A 1 92 ? 35.323 60.714 22.076 1.00 17.00 88 GLU A C 1
ATOM 723 O O . GLU A 1 92 ? 34.513 61.093 22.914 1.00 16.23 88 GLU A O 1
ATOM 729 N N . GLU A 1 93 ? 35.038 60.548 20.779 1.00 15.62 89 GLU A N 1
ATOM 730 C CA . GLU A 1 93 ? 33.693 60.793 20.192 1.00 16.36 89 GLU A CA 1
ATOM 731 C C . GLU A 1 93 ? 32.816 59.526 20.279 1.00 16.60 89 GLU A C 1
ATOM 732 O O . GLU A 1 93 ? 31.678 59.524 19.769 1.00 17.89 89 GLU A O 1
ATOM 738 N N . GLY A 1 94 ? 33.301 58.492 20.942 1.00 16.64 90 GLY A N 1
ATOM 739 C CA . GLY A 1 94 ? 32.536 57.261 21.177 1.00 16.94 90 GLY A CA 1
ATOM 740 C C . GLY A 1 94 ? 32.516 56.360 19.960 1.00 16.43 90 GLY A C 1
ATOM 741 O O . GLY A 1 94 ? 31.494 55.681 19.715 1.00 17.03 90 GLY A O 1
ATOM 742 N N . VAL A 1 95 ? 33.599 56.364 19.191 1.00 16.29 91 VAL A N 1
ATOM 743 C CA . VAL A 1 95 ? 33.764 55.475 18.010 1.00 16.92 91 VAL A CA 1
ATOM 744 C C . VAL A 1 95 ? 34.971 54.572 18.298 1.00 17.18 91 VAL A C 1
ATOM 745 O O . VAL A 1 95 ? 36.060 55.097 18.621 1.00 14.80 91 VAL A O 1
ATOM 749 N N . TRP A 1 96 ? 34.773 53.267 18.147 1.00 15.05 92 TRP A N 1
ATOM 750 C CA . TRP A 1 96 ? 35.810 52.237 18.365 1.00 15.54 92 TRP A CA 1
ATOM 751 C C . TRP A 1 96 ? 35.848 51.370 17.109 1.00 15.02 92 TRP A C 1
ATOM 752 O O . TRP A 1 96 ? 34.942 50.549 16.899 1.00 14.54 92 TRP A O 1
ATOM 763 N N . ALA A 1 97 ? 36.853 51.599 16.275 1.00 14.31 93 ALA A N 1
ATOM 764 C CA . ALA A 1 97 ? 36.830 51.153 14.875 1.00 13.87 93 ALA A CA 1
ATOM 765 C C . ALA A 1 97 ? 38.208 50.711 14.401 1.00 14.79 93 ALA A C 1
ATOM 766 O O . ALA A 1 97 ? 39.259 51.194 14.930 1.00 15.89 93 ALA A O 1
ATOM 768 N N . MET A 1 98 ? 38.198 49.876 13.374 1.00 15.35 94 MET A N 1
ATOM 769 C CA . MET A 1 98 ? 39.405 49.615 12.569 1.00 15.94 94 MET A CA 1
ATOM 770 C C . MET A 1 98 ? 39.148 50.181 11.165 1.00 16.29 94 MET A C 1
ATOM 771 O O . MET A 1 98 ? 37.979 50.485 10.816 1.00 16.03 94 MET A O 1
ATOM 775 N N . GLN A 1 99 ? 40.216 50.470 10.430 1.00 15.71 95 GLN A N 1
ATOM 776 C CA . GLN A 1 99 ? 40.167 51.310 9.221 1.00 15.44 95 GLN A CA 1
ATOM 777 C C . GLN A 1 99 ? 41.208 50.834 8.207 1.00 15.73 95 GLN A C 1
ATOM 778 O O . GLN A 1 99 ? 42.253 50.289 8.623 1.00 16.36 95 GLN A O 1
ATOM 784 N N . LEU A 1 100 ? 40.884 50.972 6.925 1.00 15.98 96 LEU A N 1
ATOM 785 C CA . LEU A 1 100 ? 41.825 50.777 5.795 1.00 16.74 96 LEU A CA 1
ATOM 786 C C . LEU A 1 100 ? 42.067 52.132 5.133 1.00 17.52 96 LEU A C 1
ATOM 787 O O . LEU A 1 100 ? 41.119 52.738 4.635 1.00 17.25 96 LEU A O 1
ATOM 792 N N . ASN A 1 101 ? 43.310 52.581 5.189 1.00 17.67 97 ASN A N 1
ATOM 793 C CA . ASN A 1 101 ? 43.680 53.941 4.747 1.00 20.78 97 ASN A CA 1
ATOM 794 C C . ASN A 1 101 ? 45.147 53.866 4.314 1.00 21.47 97 ASN A C 1
ATOM 795 O O . ASN A 1 101 ? 45.941 53.358 5.085 1.00 21.03 97 ASN A O 1
ATOM 800 N N . ASN A 1 102 ? 45.457 54.365 3.111 1.00 25.54 98 ASN A N 1
ATOM 801 C CA . ASN A 1 102 ? 46.825 54.354 2.527 1.00 28.92 98 ASN A CA 1
ATOM 802 C C . ASN A 1 102 ? 47.393 52.936 2.441 1.00 26.79 98 ASN A C 1
ATOM 803 O O . ASN A 1 102 ? 48.601 52.780 2.671 1.00 29.02 98 ASN A O 1
ATOM 808 N N . GLY A 1 103 ? 46.571 51.933 2.146 1.00 25.68 99 GLY A N 1
ATOM 809 C CA . GLY A 1 103 ? 47.011 50.545 1.926 1.00 26.27 99 GLY A CA 1
ATOM 810 C C . GLY A 1 103 ? 47.301 49.791 3.206 1.00 26.06 99 GLY A C 1
ATOM 811 O O . GLY A 1 103 ? 47.667 48.567 3.120 1.00 27.65 99 GLY A O 1
ATOM 812 N N . GLN A 1 104 ? 47.109 50.445 4.356 1.00 23.21 100 GLN A N 1
ATOM 813 C CA . GLN A 1 104 ? 47.436 49.905 5.697 1.00 21.17 100 GLN A CA 1
ATOM 814 C C . GLN A 1 104 ? 46.157 49.763 6.532 1.00 18.86 100 GLN A C 1
ATOM 815 O O . GLN A 1 104 ? 45.234 50.611 6.353 1.00 18.63 100 GLN A O 1
ATOM 821 N N . TYR A 1 105 ? 46.140 48.752 7.396 1.00 19.40 101 TYR A N 1
ATOM 822 C CA . TYR A 1 105 ? 45.079 48.534 8.397 1.00 17.89 101 TYR A CA 1
ATOM 823 C C . TYR A 1 105 ? 45.473 49.226 9.708 1.00 18.53 101 TYR A C 1
ATOM 824 O O . TYR A 1 105 ? 46.612 49.149 10.157 1.00 18.59 101 TYR A O 1
ATOM 833 N N . TRP A 1 106 ? 44.491 49.858 10.328 1.00 16.98 102 TRP A N 1
ATOM 834 C CA . TRP A 1 106 ? 44.667 50.653 11.561 1.00 15.83 102 TRP A CA 1
ATOM 835 C C . TRP A 1 106 ? 43.593 50.300 12.568 1.00 17.00 102 TRP A C 1
ATOM 836 O O . TRP A 1 106 ? 42.472 50.049 12.139 1.00 18.35 102 TRP A O 1
ATOM 847 N N . ALA A 1 107 ? 43.939 50.326 13.852 1.00 16.04 103 ALA A N 1
ATOM 848 C CA . ALA A 1 107 ? 42.981 50.551 14.948 1.00 17.11 103 ALA A CA 1
ATOM 849 C C . ALA A 1 107 ? 42.891 52.059 15.135 1.00 16.30 103 ALA A C 1
ATOM 850 O O . ALA A 1 107 ? 43.950 52.731 15.192 1.00 16.32 103 ALA A O 1
ATOM 852 N N . VAL A 1 108 ? 41.699 52.612 15.154 1.00 17.13 104 VAL A N 1
ATOM 853 C CA . VAL A 1 108 ? 41.586 54.090 15.173 1.00 17.04 104 VAL A CA 1
ATOM 854 C C . VAL A 1 108 ? 41.675 54.549 16.633 1.00 17.92 104 VAL A C 1
ATOM 855 O O . VAL A 1 108 ? 40.665 54.964 17.245 1.00 18.31 104 VAL A O 1
ATOM 859 N N . THR A 1 109 ? 42.895 54.481 17.155 1.00 17.92 105 THR A N 1
ATOM 860 C CA . THR A 1 109 ? 43.292 55.114 18.435 1.00 17.65 105 THR A CA 1
ATOM 861 C C . THR A 1 109 ? 43.518 56.602 18.179 1.00 18.26 105 THR A C 1
ATOM 862 O O . THR A 1 109 ? 43.593 57.035 17.031 1.00 18.93 105 THR A O 1
ATOM 866 N N . SER A 1 110 ? 43.585 57.368 19.258 1.00 17.62 106 SER A N 1
ATOM 867 C CA . SER A 1 110 ? 43.832 58.817 19.228 1.00 21.15 106 SER A CA 1
ATOM 868 C C . SER A 1 110 ? 44.942 59.080 20.237 1.00 20.26 106 SER A C 1
ATOM 869 O O . SER A 1 110 ? 45.136 58.271 21.141 1.00 22.92 106 SER A O 1
ATOM 872 N N . PRO A 1 111 ? 45.742 60.154 20.074 1.00 21.91 107 PRO A N 1
ATOM 873 C CA . PRO A 1 111 ? 45.704 61.021 18.900 1.00 21.73 107 PRO A CA 1
ATOM 874 C C . PRO A 1 111 ? 46.386 60.455 17.646 1.00 20.82 107 PRO A C 1
ATOM 875 O O . PRO A 1 111 ? 46.162 61.036 16.551 1.00 21.86 107 PRO A O 1
ATOM 879 N N . GLU A 1 112 ? 47.111 59.331 17.764 1.00 20.76 108 GLU A N 1
ATOM 880 C CA . GLU A 1 112 ? 47.646 58.656 16.566 1.00 22.47 108 GLU A CA 1
ATOM 881 C C . GLU A 1 112 ? 47.001 57.280 16.457 1.00 19.64 108 GLU A C 1
ATOM 882 O O . GLU A 1 112 ? 46.804 56.594 17.512 1.00 20.00 108 GLU A O 1
ATOM 888 N N . ARG A 1 113 ? 46.739 56.898 15.225 1.00 19.97 109 ARG A N 1
ATOM 889 C CA . ARG A 1 113 ? 46.192 55.561 14.936 1.00 19.60 109 ARG A CA 1
ATOM 890 C C . ARG A 1 113 ? 47.291 54.529 15.136 1.00 20.70 109 ARG A C 1
ATOM 891 O O . ARG A 1 113 ? 48.478 54.907 15.126 1.00 21.71 109 ARG A O 1
ATOM 899 N N . THR A 1 114 ? 46.880 53.289 15.308 1.00 19.09 110 THR A N 1
ATOM 900 C CA . THR A 1 114 ? 47.760 52.129 15.588 1.00 20.78 110 THR A CA 1
ATOM 901 C C . THR A 1 114 ? 47.770 51.238 14.349 1.00 20.96 110 THR A C 1
ATOM 902 O O . THR A 1 114 ? 46.711 50.701 13.979 1.00 18.86 110 THR A O 1
ATOM 906 N N . GLN A 1 115 ? 48.935 51.151 13.710 1.00 22.52 111 GLN A N 1
ATOM 907 C CA . GLN A 1 115 ? 49.156 50.309 12.515 1.00 25.58 111 GLN A CA 1
ATOM 908 C C . GLN A 1 115 ? 48.987 48.850 12.941 1.00 23.69 111 GLN A C 1
ATOM 909 O O . GLN A 1 115 ? 49.591 48.438 13.952 1.00 24.06 111 GLN A O 1
ATOM 915 N N . LEU A 1 116 ? 48.139 48.098 12.226 1.00 22.98 112 LEU A N 1
ATOM 916 C CA . LEU A 1 116 ? 48.047 46.628 12.400 1.00 24.56 112 LEU A CA 1
ATOM 917 C C . LEU A 1 116 ? 48.873 45.960 11.305 1.00 25.55 112 LEU A C 1
ATOM 918 O O . LEU A 1 116 ? 48.632 46.230 10.121 1.00 29.54 112 LEU A O 1
ATOM 923 N N . ASN A 1 117 ? 49.824 45.128 11.673 1.00 28.72 113 ASN A N 1
ATOM 924 C CA . ASN A 1 117 ? 50.646 44.409 10.672 1.00 31.39 113 ASN A CA 1
ATOM 925 C C . ASN A 1 117 ? 49.974 43.047 10.473 1.00 30.19 113 ASN A C 1
ATOM 926 O O . ASN A 1 117 ? 50.554 42.025 10.857 1.00 30.77 113 ASN A O 1
ATOM 931 N N . CYS A 1 118 ? 48.743 43.063 9.946 1.00 26.68 114 CYS A N 1
ATOM 932 C CA . CYS A 1 118 ? 47.845 41.879 9.933 1.00 23.91 114 CYS A CA 1
ATOM 933 C C . CYS A 1 118 ? 47.786 41.210 8.557 1.00 23.97 114 CYS A C 1
ATOM 934 O O . CYS A 1 118 ? 47.183 40.157 8.470 1.00 25.29 114 CYS A O 1
ATOM 937 N N . GLY A 1 119 ? 48.323 41.821 7.510 1.00 24.61 115 GLY A N 1
ATOM 938 C CA . GLY A 1 119 ? 48.177 41.247 6.155 1.00 25.82 115 GLY A CA 1
ATOM 939 C C . GLY A 1 119 ? 46.765 41.442 5.639 1.00 23.45 115 GLY A C 1
ATOM 940 O O . GLY A 1 119 ? 45.887 41.908 6.393 1.00 23.95 115 GLY A O 1
ATOM 941 N N . HIS A 1 120 ? 46.493 41.049 4.405 1.00 23.72 116 HIS A N 1
ATOM 942 C CA . HIS A 1 120 ? 45.230 41.428 3.724 1.00 21.89 116 HIS A CA 1
ATOM 943 C C . HIS A 1 120 ? 44.029 40.808 4.450 1.00 22.73 116 HIS A C 1
ATOM 944 O O . HIS A 1 120 ? 44.105 39.646 4.881 1.00 23.43 116 HIS A O 1
ATOM 951 N N . LEU A 1 121 ? 42.969 41.591 4.581 1.00 20.24 117 LEU A N 1
ATOM 952 C CA . LEU A 1 121 ? 41.686 41.179 5.188 1.00 19.12 117 LEU A CA 1
ATOM 953 C C . LEU A 1 121 ? 40.618 41.082 4.101 1.00 18.56 117 LEU A C 1
ATOM 954 O O . LEU A 1 121 ? 40.487 42.036 3.270 1.00 19.40 117 LEU A O 1
ATOM 959 N N . SER A 1 122 ? 39.867 39.987 4.111 1.00 17.41 118 SER A N 1
ATOM 960 C CA . SER A 1 122 ? 38.680 39.761 3.265 1.00 19.92 118 SER A CA 1
ATOM 961 C C . SER A 1 122 ? 37.432 39.917 4.122 1.00 18.78 118 SER A C 1
ATOM 962 O O . SER A 1 122 ? 36.417 40.461 3.643 1.00 17.53 118 SER A O 1
ATOM 965 N N . ARG A 1 123 ? 37.468 39.390 5.337 1.00 16.15 119 ARG A N 1
ATOM 966 C CA . ARG A 1 123 ? 36.258 39.356 6.193 1.00 17.41 119 ARG A CA 1
ATOM 967 C C . ARG A 1 123 ? 36.727 39.338 7.643 1.00 16.37 119 ARG A C 1
ATOM 968 O O . ARG A 1 123 ? 37.732 38.621 7.958 1.00 17.70 119 ARG A O 1
ATOM 976 N N . VAL A 1 124 ? 36.068 40.151 8.464 1.00 15.75 120 VAL A N 1
ATOM 977 C CA . VAL A 1 124 ? 36.458 40.363 9.880 1.00 15.03 120 VAL A CA 1
ATOM 978 C C . VAL A 1 124 ? 35.286 39.962 10.756 1.00 14.82 120 VAL A C 1
ATOM 979 O O . VAL A 1 124 ? 34.187 40.434 10.476 1.00 15.53 120 VAL A O 1
ATOM 983 N N . ARG A 1 125 ? 35.583 39.213 11.805 1.00 16.05 121 ARG A N 1
ATOM 984 C CA . ARG A 1 125 ? 34.608 38.865 12.865 1.00 15.75 121 ARG A CA 1
ATOM 985 C C . ARG A 1 125 ? 34.752 39.882 13.993 1.00 15.81 121 ARG A C 1
ATOM 986 O O . ARG A 1 125 ? 35.843 40.034 14.532 1.00 15.62 121 ARG A O 1
ATOM 994 N N . VAL A 1 126 ? 33.658 40.545 14.313 1.00 14.67 122 VAL A N 1
ATOM 995 C CA . VAL A 1 126 ? 33.571 41.504 15.439 1.00 15.40 122 VAL A CA 1
ATOM 996 C C . VAL A 1 126 ? 32.953 40.771 16.621 1.00 15.75 122 VAL A C 1
ATOM 997 O O . VAL A 1 126 ? 31.836 40.227 16.488 1.00 15.86 122 VAL A O 1
ATOM 1001 N N . ALA A 1 127 ? 33.653 40.781 17.743 1.00 16.02 123 ALA A N 1
ATOM 1002 C CA . ALA A 1 127 ? 33.204 40.164 19.009 1.00 15.27 123 ALA A CA 1
ATOM 1003 C C . ALA A 1 127 ? 33.009 41.271 20.044 1.00 15.93 123 ALA A C 1
ATOM 1004 O O . ALA A 1 127 ? 33.994 41.835 20.556 1.00 16.15 123 ALA A O 1
ATOM 1006 N N . LEU A 1 128 ? 31.751 41.643 20.270 1.00 17.29 124 LEU A N 1
ATOM 1007 C CA . LEU A 1 128 ? 31.383 42.722 21.203 1.00 17.72 124 LEU A CA 1
ATOM 1008 C C . LEU A 1 128 ? 31.051 42.070 22.545 1.00 18.60 124 LEU A C 1
ATOM 1009 O O . LEU A 1 128 ? 30.129 41.273 22.567 1.00 18.40 124 LEU A O 1
ATOM 1014 N N . ASP A 1 129 ? 31.811 42.358 23.606 1.00 17.07 125 ASP A N 1
ATOM 1015 C CA . ASP A 1 129 ? 31.567 41.725 24.924 1.00 20.44 125 ASP A CA 1
ATOM 1016 C C . ASP A 1 129 ? 31.206 42.812 25.945 1.00 21.77 125 ASP A C 1
ATOM 1017 O O . ASP A 1 129 ? 32.127 43.475 26.473 1.00 20.72 125 ASP A O 1
ATOM 1022 N N . LEU A 1 130 ? 29.909 43.034 26.144 1.00 21.02 126 LEU A N 1
ATOM 1023 C CA . LEU A 1 130 ? 29.405 44.086 27.069 1.00 23.10 126 LEU A CA 1
ATOM 1024 C C . LEU A 1 130 ? 29.374 43.556 28.501 1.00 25.22 126 LEU A C 1
ATOM 1025 O O . LEU A 1 130 ? 29.137 44.385 29.405 1.00 28.06 126 LEU A O 1
ATOM 1030 N N . GLU A 1 131 ? 29.632 42.264 28.726 1.00 23.87 127 GLU A N 1
ATOM 1031 C CA . GLU A 1 131 ? 29.818 41.760 30.111 1.00 26.76 127 GLU A CA 1
ATOM 1032 C C . GLU A 1 131 ? 31.183 42.269 30.588 1.00 25.40 127 GLU A C 1
ATOM 1033 O O . GLU A 1 131 ? 31.251 42.916 31.657 1.00 25.32 127 GLU A O 1
ATOM 1039 N N . VAL A 1 132 ? 32.247 42.079 29.813 1.00 24.66 128 VAL A N 1
ATOM 1040 C CA . VAL A 1 132 ? 33.627 42.428 30.260 1.00 22.21 128 VAL A CA 1
ATOM 1041 C C . VAL A 1 132 ? 33.945 43.879 29.875 1.00 20.17 128 VAL A C 1
ATOM 1042 O O . VAL A 1 132 ? 34.833 44.501 30.532 1.00 21.10 128 VAL A O 1
ATOM 1046 N N . GLY A 1 133 ? 33.314 44.381 28.810 1.00 19.99 129 GLY A N 1
ATOM 1047 C CA . GLY A 1 133 ? 33.573 45.725 28.263 1.00 19.09 129 GLY A CA 1
ATOM 1048 C C . GLY A 1 133 ? 34.704 45.704 27.252 1.00 19.47 129 GLY A C 1
ATOM 1049 O O . GLY A 1 133 ? 35.796 46.216 27.541 1.00 18.72 129 GLY A O 1
ATOM 1050 N N . ALA A 1 134 ? 34.473 45.074 26.109 1.00 19.50 130 ALA A N 1
ATOM 1051 C CA . ALA A 1 134 ? 35.535 44.944 25.089 1.00 17.93 130 ALA A CA 1
ATOM 1052 C C . ALA A 1 134 ? 34.890 44.809 23.720 1.00 16.36 130 ALA A C 1
ATOM 1053 O O . ALA A 1 134 ? 33.766 44.298 23.602 1.00 17.72 130 ALA A O 1
ATOM 1055 N N . VAL A 1 135 ? 35.600 45.265 22.711 1.00 16.06 131 VAL A N 1
ATOM 1056 C CA . VAL A 1 135 ? 35.227 44.948 21.313 1.00 16.51 131 VAL A CA 1
ATOM 1057 C C . VAL A 1 135 ? 36.494 44.454 20.630 1.00 15.35 131 VAL A C 1
ATOM 1058 O O . VAL A 1 135 ? 37.540 45.165 20.657 1.00 16.40 131 VAL A O 1
ATOM 1062 N N . SER A 1 136 ? 36.393 43.276 20.033 1.00 15.45 132 SER A N 1
ATOM 1063 C CA . SER A 1 136 ? 37.553 42.591 19.419 1.00 14.89 132 SER A CA 1
ATOM 1064 C C . SER A 1 136 ? 37.295 42.304 17.947 1.00 15.97 132 SER A C 1
ATOM 1065 O O . SER A 1 136 ? 36.162 42.104 17.571 1.00 15.04 132 SER A O 1
ATOM 1068 N N . PHE A 1 137 ? 38.365 42.299 17.176 1.00 14.87 133 PHE A N 1
ATOM 1069 C CA . PHE A 1 137 ? 38.346 42.099 15.713 1.00 14.19 133 PHE A CA 1
ATOM 1070 C C . PHE A 1 137 ? 39.276 40.949 15.364 1.00 14.53 133 PHE A C 1
ATOM 1071 O O . PHE A 1 137 ? 40.423 40.945 15.812 1.00 14.11 133 PHE A O 1
ATOM 1079 N N . TYR A 1 138 ? 38.801 40.064 14.503 1.00 15.00 134 TYR A N 1
ATOM 1080 C CA . TYR A 1 138 ? 39.528 38.829 14.082 1.00 14.42 134 TYR A CA 1
ATOM 1081 C C . TYR A 1 138 ? 39.417 38.695 12.566 1.00 16.22 134 TYR A C 1
ATOM 1082 O O . TYR A 1 138 ? 38.329 38.912 12.016 1.00 17.28 134 TYR A O 1
ATOM 1091 N N . ALA A 1 139 ? 40.481 38.243 11.910 1.00 14.97 135 ALA A N 1
ATOM 1092 C CA . ALA A 1 139 ? 40.448 37.917 10.465 1.00 16.38 135 ALA A CA 1
ATOM 1093 C C . ALA A 1 139 ? 39.822 36.527 10.335 1.00 17.51 135 ALA A C 1
ATOM 1094 O O . ALA A 1 139 ? 40.332 35.583 10.986 1.00 19.31 135 ALA A O 1
ATOM 1096 N N . VAL A 1 140 ? 38.729 36.392 9.602 1.00 18.32 136 VAL A N 1
ATOM 1097 C CA . VAL A 1 140 ? 37.940 35.130 9.595 1.00 19.03 136 VAL A CA 1
ATOM 1098 C C . VAL A 1 140 ? 38.812 33.963 9.082 1.00 20.68 136 VAL A C 1
ATOM 1099 O O . VAL A 1 140 ? 38.594 32.826 9.577 1.00 22.38 136 VAL A O 1
ATOM 1103 N N . GLU A 1 141 ? 39.688 34.209 8.099 1.00 22.91 137 GLU A N 1
ATOM 1104 C CA . GLU A 1 141 ? 40.451 33.127 7.406 1.00 26.73 137 GLU A CA 1
ATOM 1105 C C . GLU A 1 141 ? 41.059 32.150 8.432 1.00 26.48 137 GLU A C 1
ATOM 1106 O O . GLU A 1 141 ? 40.860 30.914 8.284 1.00 26.14 137 GLU A O 1
ATOM 1112 N N . ASP A 1 142 ? 41.801 32.666 9.408 1.00 23.15 138 ASP A N 1
ATOM 1113 C CA . ASP A 1 142 ? 42.484 31.857 10.452 1.00 22.40 138 ASP A CA 1
ATOM 1114 C C . ASP A 1 142 ? 42.157 32.351 11.872 1.00 22.03 138 ASP A C 1
ATOM 1115 O O . ASP A 1 142 ? 42.797 31.884 12.826 1.00 20.46 138 ASP A O 1
ATOM 1120 N N . MET A 1 143 ? 41.174 33.252 12.013 1.00 21.60 139 MET A N 1
ATOM 1121 C CA . MET A 1 143 ? 40.780 33.909 13.287 1.00 20.85 139 MET A CA 1
ATOM 1122 C C . MET A 1 143 ? 41.986 34.528 13.985 1.00 18.99 139 MET A C 1
ATOM 1123 O O . MET A 1 143 ? 42.009 34.583 15.233 1.00 19.54 139 MET A O 1
ATOM 1128 N N . ARG A 1 144 ? 42.948 35.089 13.245 1.00 18.48 140 ARG A N 1
ATOM 1129 C CA . ARG A 1 144 ? 44.053 35.815 13.896 1.00 18.16 140 ARG A CA 1
ATOM 1130 C C . ARG A 1 144 ? 43.453 37.068 14.549 1.00 17.37 140 ARG A C 1
ATOM 1131 O O . ARG A 1 144 ? 42.498 37.647 13.975 1.00 16.30 140 ARG A O 1
ATOM 1139 N N . HIS A 1 145 ? 43.935 37.399 15.749 1.00 16.84 141 HIS A N 1
ATOM 1140 C CA . HIS A 1 145 ? 43.478 38.610 16.466 1.00 16.15 141 HIS A CA 1
ATOM 1141 C C . HIS A 1 145 ? 44.040 39.830 15.732 1.00 17.25 141 HIS A C 1
ATOM 1142 O O . HIS A 1 145 ? 45.263 39.891 15.489 1.00 16.99 141 HIS A O 1
ATOM 1149 N N . LEU A 1 146 ? 43.192 40.832 15.497 1.00 15.46 142 LEU A N 1
ATOM 1150 C CA . LEU A 1 146 ? 43.601 42.105 14.874 1.00 15.71 142 LEU A CA 1
ATOM 1151 C C . LEU A 1 146 ? 43.768 43.172 15.958 1.00 16.47 142 LEU A C 1
ATOM 1152 O O . LEU A 1 146 ? 44.826 43.839 16.005 1.00 18.07 142 LEU A O 1
ATOM 1157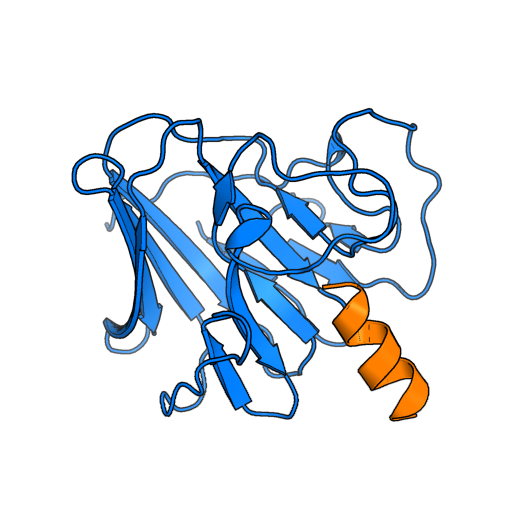 N N . TYR A 1 147 ? 42.775 43.336 16.824 1.00 17.19 143 TYR A N 1
ATOM 1158 C CA . TYR A 1 147 ? 42.769 44.430 17.814 1.00 17.28 143 TYR A CA 1
ATOM 1159 C C . TYR A 1 147 ? 41.631 44.232 18.800 1.00 16.77 143 TYR A C 1
ATOM 1160 O O . TYR A 1 147 ? 40.571 43.712 18.409 1.00 17.13 143 TYR A O 1
ATOM 1169 N N . THR A 1 148 ? 41.867 44.622 20.047 1.00 16.55 144 THR A N 1
ATOM 1170 C CA . THR A 1 148 ? 40.823 44.712 21.099 1.00 17.60 144 THR A CA 1
ATOM 1171 C C . THR A 1 148 ? 40.867 46.104 21.708 1.00 17.68 144 THR A C 1
ATOM 1172 O O . THR A 1 148 ? 41.955 46.532 22.171 1.00 16.87 144 THR A O 1
ATOM 1176 N N . PHE A 1 149 ? 39.735 46.794 21.693 1.00 16.88 145 PHE A N 1
ATOM 1177 C CA . PHE A 1 149 ? 39.489 47.969 22.556 1.00 18.43 145 PHE A CA 1
ATOM 1178 C C . PHE A 1 149 ? 38.819 47.480 23.840 1.00 18.92 145 PHE A C 1
ATOM 1179 O O . PHE A 1 149 ? 37.782 46.745 23.805 1.00 18.23 145 PHE A O 1
ATOM 1187 N N . ARG A 1 150 ? 39.358 47.944 24.965 1.00 19.79 146 ARG A N 1
ATOM 1188 C CA . ARG A 1 150 ? 38.762 47.687 26.296 1.00 19.98 146 ARG A CA 1
ATOM 1189 C C . ARG A 1 150 ? 38.115 48.983 26.764 1.00 18.98 146 ARG A C 1
ATOM 1190 O O . ARG A 1 150 ? 38.832 49.977 26.918 1.00 21.13 146 ARG A O 1
ATOM 1198 N N . VAL A 1 151 ? 36.799 48.970 26.877 1.00 18.89 147 VAL A N 1
ATOM 1199 C CA . VAL A 1 151 ? 35.984 50.184 27.144 1.00 21.27 147 VAL A CA 1
ATOM 1200 C C . VAL A 1 151 ? 34.990 49.830 28.240 1.00 21.76 147 VAL A C 1
ATOM 1201 O O . VAL A 1 151 ? 34.274 48.842 28.075 1.00 22.47 147 VAL A O 1
ATOM 1205 N N . ASN A 1 152 ? 34.929 50.637 29.306 1.00 22.36 148 ASN A N 1
ATOM 1206 C CA . ASN A 1 152 ? 33.862 50.484 30.325 1.00 23.65 148 ASN A CA 1
ATOM 1207 C C . ASN A 1 152 ? 32.620 51.175 29.761 1.00 22.39 148 ASN A C 1
ATOM 1208 O O . ASN A 1 152 ? 32.251 52.250 30.270 1.00 24.90 148 ASN A O 1
ATOM 1213 N N . PHE A 1 153 ? 32.021 50.592 28.719 1.00 21.67 149 PHE A N 1
ATOM 1214 C CA . PHE A 1 153 ? 30.834 51.175 28.042 1.00 22.03 149 PHE A CA 1
ATOM 1215 C C . PHE A 1 153 ? 29.763 51.520 29.092 1.00 22.26 149 PHE A C 1
ATOM 1216 O O . PHE A 1 153 ? 29.461 50.647 29.925 1.00 23.08 149 PHE A O 1
ATOM 1224 N N . GLN A 1 154 ? 29.223 52.735 29.037 1.00 23.61 150 GLN A N 1
ATOM 1225 C CA . GLN A 1 154 ? 28.207 53.243 30.005 1.00 26.09 150 GLN A CA 1
ATOM 1226 C C . GLN A 1 154 ? 26.854 53.458 29.312 1.00 27.58 150 GLN A C 1
ATOM 1227 O O . GLN A 1 154 ? 25.907 53.922 30.017 1.00 27.91 150 GLN A O 1
ATOM 1233 N N . GLU A 1 155 ? 26.726 53.174 28.009 1.00 21.97 151 GLU A N 1
ATOM 1234 C CA . GLU A 1 155 ? 25.441 53.302 27.293 1.00 23.52 151 GLU A CA 1
ATOM 1235 C C . GLU A 1 155 ? 25.320 52.219 26.214 1.00 22.10 151 GLU A C 1
ATOM 1236 O O . GLU A 1 155 ? 26.261 51.424 26.039 1.00 22.36 151 GLU A O 1
ATOM 1242 N N 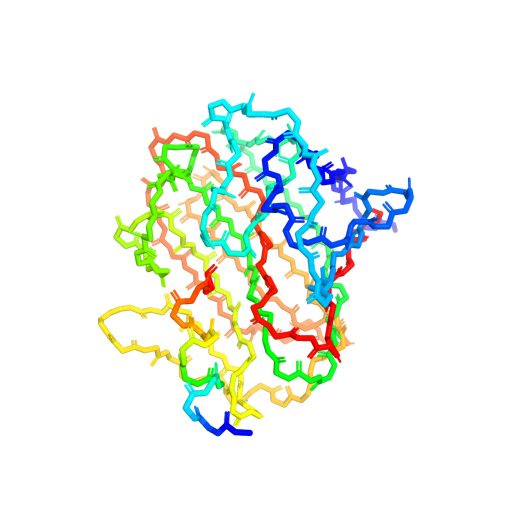. ARG A 1 156 ? 24.195 52.206 25.515 1.00 21.45 152 ARG A N 1
ATOM 1243 C CA . ARG A 1 156 ? 23.932 51.302 24.368 1.00 21.96 152 ARG A CA 1
ATOM 1244 C C . ARG A 1 156 ? 24.978 51.513 23.278 1.00 20.46 152 ARG A C 1
ATOM 1245 O O . ARG A 1 156 ? 25.364 52.656 23.057 1.00 20.03 152 ARG A O 1
ATOM 1253 N N . VAL A 1 157 ? 25.458 50.414 22.705 1.00 19.89 153 VAL A N 1
ATOM 1254 C CA . VAL A 1 157 ? 26.541 50.354 21.698 1.00 20.94 153 VAL A CA 1
ATOM 1255 C C . VAL A 1 157 ? 25.910 49.861 20.382 1.00 18.90 153 VAL A C 1
ATOM 1256 O O . VAL A 1 157 ? 25.189 48.821 20.412 1.00 17.87 153 VAL A O 1
ATOM 1260 N N . PHE A 1 158 ? 26.154 50.554 19.282 1.00 16.25 154 PHE A N 1
ATOM 1261 C CA . PHE A 1 158 ? 25.645 50.215 17.939 1.00 15.96 154 PHE A CA 1
ATOM 1262 C C . PHE A 1 158 ? 26.773 49.834 16.985 1.00 17.05 154 PHE A C 1
ATOM 1263 O O . PHE A 1 158 ? 27.815 50.506 16.934 1.00 16.38 154 PHE A O 1
ATOM 1271 N N . PRO A 1 159 ? 26.600 48.747 16.189 1.00 15.40 155 PRO A N 1
ATOM 1272 C CA . PRO A 1 159 ? 27.488 48.490 15.056 1.00 16.22 155 PRO A CA 1
ATOM 1273 C C . PRO A 1 159 ? 27.559 49.742 14.174 1.00 15.88 155 PRO A C 1
ATOM 1274 O O . PRO A 1 159 ? 26.539 50.353 13.874 1.00 16.19 155 PRO A O 1
ATOM 1278 N N . LEU A 1 160 ? 28.779 50.140 13.836 1.00 15.57 156 LEU A N 1
ATOM 1279 C CA . LEU A 1 160 ? 29.087 51.370 13.093 1.00 16.91 156 LEU A CA 1
ATOM 1280 C C . LEU A 1 160 ? 29.831 51.032 11.803 1.00 15.27 156 LEU A C 1
ATOM 1281 O O . LEU A 1 160 ? 30.730 50.166 11.833 1.00 14.12 156 LEU A O 1
ATOM 1286 N N . PHE A 1 161 ? 29.553 51.773 10.726 1.00 14.84 157 PHE A N 1
ATOM 1287 C CA . PHE A 1 161 ? 30.131 51.526 9.381 1.00 15.27 157 PHE A CA 1
ATOM 1288 C C . PHE A 1 161 ? 30.351 52.886 8.754 1.00 16.67 157 PHE A C 1
ATOM 1289 O O . PHE A 1 161 ? 29.540 53.809 8.937 1.00 16.37 157 PHE A O 1
ATOM 1297 N N . SER A 1 162 ? 31.502 53.073 8.139 1.00 16.22 158 SER A N 1
ATOM 1298 C CA . SER A 1 162 ? 31.821 54.359 7.483 1.00 15.93 158 SER A CA 1
ATOM 1299 C C . SER A 1 162 ? 32.540 54.061 6.187 1.00 14.75 158 SER A C 1
ATOM 1300 O O . SER A 1 162 ? 33.482 53.211 6.171 1.00 14.92 158 SER A O 1
ATOM 1303 N N . VAL A 1 163 ? 32.206 54.785 5.137 1.00 15.67 159 VAL A N 1
ATOM 1304 C CA . VAL A 1 163 ? 32.929 54.644 3.842 1.00 16.23 159 VAL A CA 1
ATOM 1305 C C . VAL A 1 163 ? 33.125 56.054 3.286 1.00 17.40 159 VAL A C 1
ATOM 1306 O O . VAL A 1 163 ? 32.113 56.658 2.907 1.00 17.66 159 VAL A O 1
ATOM 1310 N N . CYS A 1 164 ? 34.361 56.525 3.230 1.00 18.38 160 CYS A N 1
ATOM 1311 C CA . CYS A 1 164 ? 34.621 57.958 2.932 1.00 19.85 160 CYS A CA 1
ATOM 1312 C C . CYS A 1 164 ? 35.232 58.163 1.544 1.00 21.47 160 CYS A C 1
ATOM 1313 O O . CYS A 1 164 ? 35.431 59.332 1.169 1.00 20.95 160 CYS A O 1
ATOM 1316 N N . SER A 1 165 ? 35.523 57.081 0.822 1.00 20.67 161 SER A N 1
ATOM 1317 C CA . SER A 1 165 ? 36.003 57.081 -0.582 1.00 22.19 161 SER A CA 1
ATOM 1318 C C . SER A 1 165 ? 35.155 56.143 -1.449 1.00 24.03 161 SER A C 1
ATOM 1319 O O . SER A 1 165 ? 34.733 55.064 -0.966 1.00 21.28 161 SER A O 1
ATOM 1322 N N . THR A 1 166 ? 34.918 56.516 -2.715 1.00 24.06 162 THR A N 1
ATOM 1323 C CA . THR A 1 166 ? 34.322 55.620 -3.735 1.00 23.54 162 THR A CA 1
ATOM 1324 C C . THR A 1 166 ? 35.295 54.456 -3.973 1.00 22.37 162 THR A C 1
ATOM 1325 O O . THR A 1 166 ? 36.522 54.632 -3.712 1.00 21.83 162 THR A O 1
ATOM 1329 N N . GLY A 1 167 ? 34.760 53.338 -4.468 1.00 21.78 163 GLY A N 1
ATOM 1330 C CA . GLY A 1 167 ? 35.493 52.171 -4.981 1.00 22.25 163 GLY A CA 1
ATOM 1331 C C . GLY A 1 167 ? 35.753 51.120 -3.921 1.00 23.29 163 GLY A C 1
ATOM 1332 O O . GLY A 1 167 ? 36.509 50.187 -4.188 1.00 24.13 163 GLY A O 1
ATOM 1333 N N . THR A 1 168 ? 35.168 51.272 -2.740 1.00 20.53 164 THR A N 1
ATOM 1334 C CA . THR A 1 168 ? 35.321 50.249 -1.674 1.00 19.86 164 THR A CA 1
ATOM 1335 C C . THR A 1 168 ? 33.956 50.060 -1.031 1.00 17.25 164 THR A C 1
ATOM 1336 O O . THR A 1 168 ? 33.055 50.861 -1.280 1.00 18.76 164 THR A O 1
ATOM 1340 N N . TYR A 1 169 ? 33.827 49.056 -0.175 1.00 17.60 165 TYR A N 1
ATOM 1341 C CA . TYR A 1 169 ? 32.532 48.769 0.464 1.00 17.86 165 TYR A CA 1
ATOM 1342 C C . TYR A 1 169 ? 32.716 48.005 1.767 1.00 16.57 165 TYR A C 1
ATOM 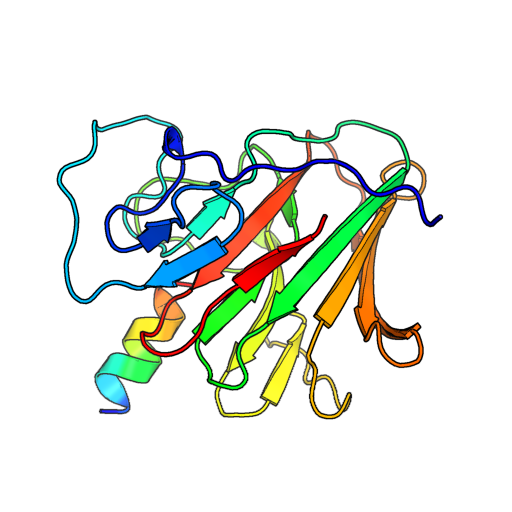1343 O O . TYR A 1 169 ? 33.807 47.477 2.058 1.00 16.11 165 TYR A O 1
ATOM 1352 N N . LEU A 1 170 ? 31.617 47.916 2.492 1.00 16.31 166 LEU A N 1
ATOM 1353 C CA . LEU A 1 170 ? 31.480 47.030 3.675 1.00 17.31 166 LEU A CA 1
ATOM 1354 C C . LEU A 1 170 ? 30.173 46.251 3.506 1.00 16.60 166 LEU A C 1
ATOM 1355 O O . LEU A 1 170 ? 29.194 46.867 3.109 1.00 18.63 166 LEU A O 1
ATOM 1360 N N . ARG A 1 171 ? 30.158 44.985 3.907 1.00 17.33 167 ARG A N 1
ATOM 1361 C CA . ARG A 1 171 ? 28.946 44.134 3.848 1.00 16.62 167 ARG A CA 1
ATOM 1362 C C . ARG A 1 171 ? 28.840 43.332 5.139 1.00 16.63 167 ARG A C 1
ATOM 1363 O O . ARG A 1 171 ? 29.802 42.634 5.470 1.00 16.37 167 ARG A O 1
ATOM 1371 N N . ILE A 1 172 ? 27.700 43.444 5.813 1.00 15.07 168 ILE A N 1
ATOM 1372 C CA . ILE A 1 172 ? 27.373 42.671 7.043 1.00 16.86 168 ILE A CA 1
ATOM 1373 C C . ILE A 1 172 ? 27.057 41.225 6.676 1.00 19.40 168 ILE A C 1
ATOM 1374 O O . ILE A 1 172 ? 26.231 41.019 5.786 1.00 19.50 168 ILE A O 1
ATOM 1379 N N . TRP A 1 173 ? 27.640 40.285 7.417 1.00 17.43 169 TRP A N 1
ATOM 1380 C CA . TRP A 1 173 ? 27.156 38.883 7.491 1.00 17.55 169 TRP A CA 1
ATOM 1381 C C . TRP A 1 173 ? 26.847 38.542 8.947 1.00 20.52 169 TRP A C 1
ATOM 1382 O O . TRP A 1 173 ? 27.478 39.044 9.880 1.00 18.66 169 TRP A O 1
ATOM 1393 N N . PRO A 1 174 ? 25.844 37.688 9.217 1.00 23.00 170 PRO A N 1
ATOM 1394 C CA . PRO A 1 174 ? 25.003 37.080 8.181 1.00 25.34 170 PRO A CA 1
ATOM 1395 C C . PRO A 1 174 ? 23.881 37.973 7.625 1.00 25.96 170 PRO A C 1
ATOM 1396 O O . PRO A 1 174 ? 23.782 39.135 8.032 1.00 29.29 170 PRO A O 1
ATOM 1400 N N . ASP B 2 1 ? 43.560 62.518 -6.659 1.00 50.21 14 ASP Q N 1
ATOM 1401 C CA . ASP B 2 1 ? 43.854 63.835 -6.017 1.00 49.51 14 ASP Q CA 1
ATOM 1402 C C . ASP B 2 1 ? 44.011 63.621 -4.504 1.00 49.97 14 ASP Q C 1
ATOM 1403 O O . ASP B 2 1 ? 42.980 63.435 -3.808 1.00 51.38 14 ASP Q O 1
ATOM 1408 N N . ASN B 2 2 ? 45.246 63.658 -4.000 1.00 54.00 15 ASN Q N 1
ATOM 1409 C CA . ASN B 2 2 ? 45.547 63.481 -2.556 1.00 54.45 15 ASN Q CA 1
ATOM 1410 C C . ASN B 2 2 ? 44.804 64.541 -1.732 1.00 54.80 15 ASN Q C 1
ATOM 1411 O O . ASN B 2 2 ? 44.387 64.200 -0.604 1.00 55.67 15 ASN Q O 1
ATOM 1416 N N . ILE B 2 3 ? 44.622 65.761 -2.249 1.00 55.20 16 ILE Q N 1
ATOM 1417 C CA . ILE B 2 3 ? 43.853 66.811 -1.511 1.00 55.09 16 ILE Q CA 1
ATOM 1418 C C . ILE B 2 3 ? 42.451 66.265 -1.203 1.00 53.86 16 ILE Q C 1
ATOM 1419 O O . ILE B 2 3 ? 42.090 66.269 -0.012 1.00 48.81 16 ILE Q O 1
ATOM 1424 N N . LYS B 2 4 ? 41.714 65.762 -2.200 1.00 56.86 17 LYS Q N 1
ATOM 1425 C CA . LYS B 2 4 ? 40.366 65.171 -1.968 1.00 57.61 17 LYS Q CA 1
ATOM 1426 C C . LYS B 2 4 ? 40.485 63.922 -1.083 1.00 55.02 17 LYS Q C 1
ATOM 1427 O O . LYS B 2 4 ? 39.579 63.717 -0.259 1.00 59.36 17 LYS Q O 1
ATOM 1433 N N . ARG B 2 5 ? 41.538 63.115 -1.245 1.00 54.78 18 ARG Q N 1
ATOM 1434 C CA . ARG B 2 5 ? 41.718 61.849 -0.485 1.00 53.09 18 ARG Q CA 1
ATOM 1435 C C . ARG B 2 5 ? 41.940 62.172 1.000 1.00 55.11 18 ARG Q C 1
ATOM 1436 O O . ARG B 2 5 ? 41.289 61.517 1.832 1.00 48.54 18 ARG Q O 1
ATOM 1444 N N . LYS B 2 6 ? 42.808 63.143 1.319 1.00 49.10 19 LYS Q N 1
ATOM 1445 C CA . LYS B 2 6 ? 43.008 63.628 2.712 1.00 45.04 19 LYS Q CA 1
ATOM 1446 C C . LYS B 2 6 ? 41.697 64.234 3.219 1.00 41.76 19 LYS Q C 1
ATOM 1447 O O . LYS B 2 6 ? 41.306 63.910 4.365 1.00 3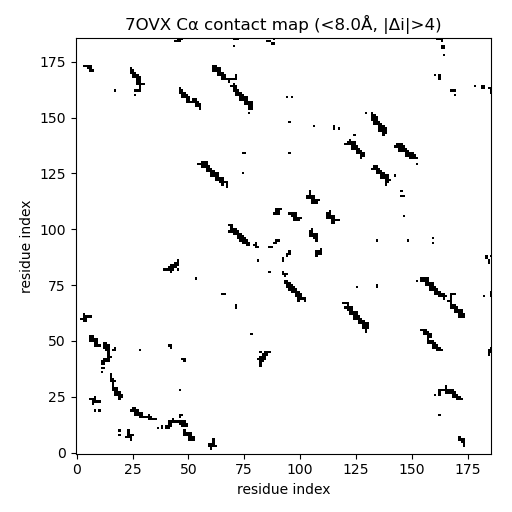7.03 19 LYS Q O 1
ATOM 1453 N N . LEU B 2 7 ? 41.052 65.088 2.404 1.00 35.68 20 LEU Q N 1
ATOM 1454 C CA . LEU B 2 7 ? 39.772 65.736 2.783 1.00 39.56 20 LEU Q CA 1
ATOM 1455 C C . LEU B 2 7 ? 38.713 64.640 2.921 1.00 35.87 20 LEU Q C 1
ATOM 1456 O O . LEU B 2 7 ? 37.863 64.769 3.827 1.00 38.69 20 LEU Q O 1
ATOM 1461 N N . ASP B 2 8 ? 38.787 63.589 2.087 1.00 31.69 21 ASP Q N 1
ATOM 1462 C CA . ASP B 2 8 ? 37.829 62.450 2.159 1.00 30.36 21 ASP Q CA 1
ATOM 1463 C C . ASP B 2 8 ? 37.937 61.835 3.557 1.00 25.05 21 ASP Q C 1
ATOM 1464 O O . ASP B 2 8 ? 36.907 61.652 4.190 1.00 25.28 21 ASP Q O 1
ATOM 1469 N N . THR B 2 9 ? 39.139 61.474 4.003 1.00 25.02 22 THR Q N 1
ATOM 1470 C CA . THR B 2 9 ? 39.278 60.679 5.263 1.00 25.73 22 THR Q CA 1
ATOM 1471 C C . THR B 2 9 ? 38.880 61.551 6.467 1.00 24.73 22 THR Q C 1
ATOM 1472 O O . THR B 2 9 ? 38.477 60.968 7.464 1.00 23.73 22 THR Q O 1
ATOM 1476 N N . TYR B 2 10 ? 38.902 62.883 6.382 1.00 24.13 23 TYR Q N 1
ATOM 1477 C CA . TYR B 2 10 ? 38.363 63.751 7.472 1.00 24.61 23 TYR Q CA 1
ATOM 1478 C C . TYR B 2 10 ? 36.869 63.472 7.663 1.00 22.99 23 TYR Q C 1
ATOM 1479 O O . TYR B 2 10 ? 36.334 63.736 8.756 1.00 25.75 23 TYR Q O 1
ATOM 1488 N N . LEU B 2 11 ? 36.187 62.925 6.648 1.00 22.12 24 LEU Q N 1
ATOM 1489 C CA . LEU B 2 11 ? 34.730 62.665 6.723 1.00 20.68 24 LEU Q CA 1
ATOM 1490 C C . LEU B 2 11 ? 34.449 61.280 7.310 1.00 20.96 24 LEU Q C 1
ATOM 1491 O O . LEU B 2 11 ? 33.286 60.994 7.528 1.00 21.48 24 LEU Q O 1
ATOM 1496 N N . GLN B 2 12 ? 35.465 60.437 7.548 1.00 22.14 25 GLN Q N 1
ATOM 1497 C CA . GLN B 2 12 ? 35.212 59.091 8.145 1.00 23.47 25 GLN Q CA 1
ATOM 1498 C C . GLN B 2 12 ? 34.249 59.224 9.339 1.00 24.78 25 GLN Q C 1
ATOM 1499 O O . GLN B 2 12 ? 33.312 58.421 9.477 1.00 25.95 25 GLN Q O 1
#

CATH classification: 2.60.120.920

GO terms:
  GO:0061630 ubiquitin protein ligase activity (F, IDA)
  GO:0005737 cytoplasm (C, IDA)
  GO:0140374 antiviral innate immune response (P, IDA)
  GO:0061630 ubiquitin protein ligase activity (F, EXP)
  GO:0005634 nucleus (C, EXP)
  GO:0005737 cytoplasm (C, EXP)
  GO:0005794 Golgi apparatus (C, EXP)
  GO:0005515 protein binding (F, IPI)
  GO:0005634 nucleus (C, IDA)

InterPro domains:
  IPR000315 B-box-type zinc finger [PF00643] (128-166)
  IPR000315 B-box-type zinc finger [PS50119] (125-166)
  IPR000315 B-box-type zinc finger [SM00336] (125-166)
  IPR001841 Zinc finger, RING-type [PS50089] (29-82)
  IPR001841 Zinc finger, RING-type [SM00184] (29-81)
  IPR001870 B30.2/SPRY domain [PS50188] (324-511)
  IPR003877 SPRY domain [PF00622] (396-500)
  IPR003877 SPRY domain [SM00449] (394-507)
  IPR003879 Butyrophylin-like, SPRY domain [PR01407] (340-357)
  IPR003879 Butyrophylin-like, SPRY domain [PR01407] (357-374)
  IPR003879 Butyrophylin-like, SPRY domain [PR01407] (379-403)
  IPR003879 Butyrophylin-like, SPRY domain [PR01407] (409-422)
  IPR003879 Butyrophylin-like, SPRY domain [PR01407] (452-476)
  IPR003879 Butyrophylin-like, SPRY domain [PR01407] (482-500)
  IPR006574 SPRY-associated [PF13765] (344-392)
  IPR006574 SPRY-associated [SM00589] (341-393)
  IPR013083 Zinc finger, RING/FYVE/PHD-type [G3DSA:3.30.40.10] (12-109)
  IPR013320 Concanavalin A-like lectin/glucanase domain superfamily [SSF49899] (340-508)
  IPR017907 Zinc finger, RING-type, conserved site [PS00518] (44-53)
  IPR020457 Zinc finger, B-box, chordata [PR01406] (138-155)